Protein AF-A0A661PJA8-F1 (afdb_monomer_lite)

pLDDT: mean 86.16, std 13.78, range [30.7, 98.0]

Secondary structure (DSSP, 8-state):
-TTHHHHHHHHHHTT-GGGTTGGGS-HHHHHHHHHHS--HHHHHHHHHHHHHHT--TTTT-SHHHHHHHHHHHHHHS-HHHHHHHHS--S-EEEEEE--B-TTS-BSEEEEEEEETGGGSTT--GGGEEEEEEE---HHHHTSTTHHHHHHHHHHHHHHHTTSTTEEEEEHHHHHTTTTTT-----GGGGS------PPPHHHHHHHHHHS-GGGHHHHHHHHHTTPPPPEEEEEEE-TTS-EEEEEEEEETTTTEEEE-GGGGGGHHHHHHTT-EEEEHHHHHH-HHHHGGGGGGG--

Sequence (299 aa):
MPAGDRFEKLLAGYGLHELKGLERQNSFAMLMRFLKRPEADTWRKFSFVWSLLHADANRFAGREDVDGWQAEIKNIFPEEMAAKFIAVNGDCLYGLSEPKDYHDQVEIEQFMLVEQEAVRPPGETSGVRFGCCLDDSELRREEDGFRLVWNGYLRLFNLCQFLPHAYFVTREGLRQRVYDRLKLLDDSIRETAGATTQPGWEAWNEVKEMTAETLHGLLDTLSEHDWPLPEAGFELTDSRGEIIASAELAWEELKMAFLWKDELDYQDTFELAGWRVYSLAAVLDNPAEYIPLVHGLGG

Radius of gyration: 24.51 Å; chains: 1; bounding box: 53×35×71 Å

Foldseek 3Di:
DVCQVVLCVLCVVLVLNVCPCVLVDFPVVLVVVCVVPVPLVSLLVSLLSVLVVQFDCPQPVDPVSVVVLLVVLPVQDPPVLSCLVVVDDDDKTWGWDFDADPVRHGQKIKIKIAHPVQPPPPGDSQRIAIEMEGAPPPVLVPDPCNVVSVSVLVSNCSSNVSRLHHYYYYPVCVVVVVCVPDPSDDPPPPPDPDDPDQDDPVLLVVLVVLADPLCNVLSVVCSVLSHGAWDAFDFDADPVRHGDATARTDDVVLLEGEHEPVRCVCVVVSVVVVHDYDYPVVCSVPVPVCSCSVVVPPD

Structure (mmCIF, N/CA/C/O backbone):
data_AF-A0A661PJA8-F1
#
_entry.id   AF-A0A661PJA8-F1
#
loop_
_atom_site.group_PDB
_atom_site.id
_atom_site.type_symbol
_atom_site.label_atom_id
_atom_site.label_alt_id
_atom_site.label_comp_id
_atom_site.label_asym_id
_atom_site.label_entity_id
_atom_site.label_seq_id
_atom_site.pdbx_PDB_ins_code
_atom_site.Cartn_x
_atom_site.Cartn_y
_atom_site.Cartn_z
_atom_site.occupancy
_atom_site.B_iso_or_equiv
_atom_site.auth_seq_id
_atom_site.auth_comp_id
_atom_site.auth_asym_id
_atom_site.auth_atom_id
_atom_site.pdbx_PDB_model_num
ATOM 1 N N . MET A 1 1 ? -10.112 -14.244 15.373 1.00 39.22 1 MET A N 1
ATOM 2 C CA . MET A 1 1 ? -10.830 -12.961 15.216 1.00 39.22 1 MET A CA 1
ATOM 3 C C . MET A 1 1 ? -12.302 -13.144 15.583 1.00 39.22 1 MET A C 1
ATOM 5 O O . MET A 1 1 ? -12.936 -13.993 14.969 1.00 39.22 1 MET A O 1
ATOM 9 N N . PRO A 1 2 ? -12.858 -12.371 16.532 1.00 34.41 2 PRO A N 1
ATOM 10 C CA . PRO A 1 2 ? -14.283 -12.398 16.903 1.00 34.41 2 PRO A CA 1
ATOM 11 C C . PRO A 1 2 ? -15.238 -11.769 15.862 1.00 34.41 2 PRO A C 1
ATOM 13 O O . PRO A 1 2 ? -16.439 -11.698 16.095 1.00 34.41 2 PRO A O 1
ATOM 16 N N . ALA A 1 3 ? -14.723 -11.289 14.724 1.00 52.28 3 ALA A N 1
ATOM 17 C CA . ALA A 1 3 ? -15.439 -10.420 13.784 1.00 52.28 3 ALA A CA 1
ATOM 18 C C . ALA A 1 3 ? -16.041 -11.120 12.546 1.00 52.28 3 ALA A C 1
ATOM 20 O O . ALA A 1 3 ? -16.583 -10.433 11.683 1.00 52.28 3 ALA A O 1
ATOM 21 N N . GLY A 1 4 ? -15.962 -12.455 12.439 1.00 60.62 4 GLY A N 1
ATOM 22 C CA . GLY A 1 4 ? -16.329 -13.199 11.220 1.00 60.62 4 GLY A CA 1
ATOM 23 C C . GLY A 1 4 ? -17.721 -12.857 10.674 1.00 60.62 4 GLY A C 1
ATOM 24 O O . GLY A 1 4 ? -17.844 -12.413 9.537 1.00 60.62 4 GLY A O 1
ATOM 25 N N . ASP A 1 5 ? -18.755 -12.950 11.511 1.00 69.12 5 ASP A N 1
ATOM 26 C CA . ASP A 1 5 ? -20.141 -12.726 11.076 1.00 69.12 5 ASP A CA 1
ATOM 27 C C . ASP A 1 5 ? -20.443 -11.258 10.736 1.00 69.12 5 ASP A C 1
ATOM 29 O O . ASP A 1 5 ? -21.245 -10.973 9.846 1.00 69.12 5 ASP A O 1
ATOM 33 N N . ARG A 1 6 ? -19.819 -10.303 11.443 1.00 76.06 6 ARG A N 1
ATOM 34 C CA . ARG A 1 6 ? -19.988 -8.866 11.165 1.00 76.06 6 ARG A CA 1
ATOM 35 C C . ARG A 1 6 ? -19.293 -8.492 9.858 1.00 76.06 6 ARG A C 1
ATOM 37 O O . ARG A 1 6 ? -19.867 -7.749 9.068 1.00 76.06 6 ARG A O 1
ATOM 44 N N . PHE A 1 7 ? -18.102 -9.035 9.617 1.00 81.06 7 PHE A N 1
ATOM 45 C CA . PHE A 1 7 ? -17.360 -8.802 8.386 1.00 81.06 7 PHE A CA 1
ATOM 46 C C . PHE A 1 7 ? -18.092 -9.347 7.165 1.00 81.06 7 PHE A C 1
ATOM 48 O O . PHE A 1 7 ? -18.257 -8.636 6.180 1.00 81.06 7 PHE A O 1
ATOM 55 N N . GLU A 1 8 ? -18.611 -10.572 7.250 1.00 80.44 8 GLU A N 1
ATOM 56 C CA . GLU A 1 8 ? -19.365 -11.175 6.151 1.00 80.44 8 GLU A CA 1
ATOM 57 C C . GLU A 1 8 ? -20.634 -10.383 5.811 1.00 80.44 8 GLU A C 1
ATOM 59 O O . GLU A 1 8 ? -20.950 -10.204 4.635 1.00 80.44 8 GLU A O 1
ATOM 64 N N . LYS A 1 9 ? -21.334 -9.852 6.824 1.00 83.56 9 LYS A N 1
ATOM 65 C CA . LYS A 1 9 ? -22.491 -8.967 6.618 1.00 83.56 9 LYS A CA 1
ATOM 66 C C . LYS A 1 9 ? -22.108 -7.645 5.959 1.00 83.56 9 LYS A C 1
ATOM 68 O O . LYS A 1 9 ? -22.853 -7.170 5.106 1.00 83.56 9 LYS A O 1
ATOM 73 N N . LEU A 1 10 ? -20.972 -7.056 6.334 1.00 85.88 10 LEU A N 1
ATOM 74 C CA . LEU A 1 10 ? -20.484 -5.836 5.693 1.00 85.88 10 LEU A CA 1
ATOM 75 C C . LEU A 1 10 ? -20.098 -6.105 4.236 1.00 85.88 10 LEU A C 1
ATOM 77 O O . LEU A 1 10 ? -20.601 -5.419 3.355 1.00 85.88 10 LEU A O 1
ATOM 81 N N . LEU A 1 11 ? -19.310 -7.149 3.958 1.00 86.31 11 LEU A N 1
ATOM 82 C CA . LEU A 1 11 ? -18.963 -7.537 2.585 1.00 86.31 11 LEU A CA 1
ATOM 83 C C . LEU A 1 11 ? -20.216 -7.754 1.726 1.00 86.31 11 LEU A C 1
ATOM 85 O O . LEU A 1 11 ? -20.278 -7.266 0.601 1.00 86.31 11 LEU A O 1
ATOM 89 N N . ALA A 1 12 ? -21.233 -8.426 2.272 1.00 85.88 12 ALA A N 1
ATOM 90 C CA . ALA A 1 12 ? -22.524 -8.604 1.616 1.00 85.88 12 ALA A CA 1
ATOM 91 C C . ALA A 1 12 ? -23.221 -7.273 1.295 1.00 85.88 12 ALA A C 1
ATOM 93 O O . ALA A 1 12 ? -23.692 -7.080 0.177 1.00 85.88 12 ALA A O 1
ATOM 94 N N . GLY A 1 13 ? -23.252 -6.341 2.254 1.00 85.75 13 GLY A N 1
ATOM 95 C CA . GLY A 1 13 ? -23.857 -5.017 2.082 1.00 85.75 13 GLY A CA 1
ATOM 96 C C . GLY A 1 13 ? -23.223 -4.183 0.964 1.00 85.75 13 GLY A C 1
ATOM 97 O O . GLY A 1 13 ? -23.916 -3.385 0.342 1.00 85.75 13 GLY A O 1
ATOM 98 N N . TYR A 1 14 ? -21.942 -4.419 0.665 1.00 86.25 14 TYR A N 1
ATOM 99 C CA . TYR A 1 14 ? -21.208 -3.776 -0.431 1.00 86.25 14 TYR A CA 1
ATOM 100 C C . TYR A 1 14 ? -21.107 -4.640 -1.704 1.00 86.25 14 TYR A C 1
ATOM 102 O O . TYR A 1 14 ? -20.405 -4.270 -2.643 1.00 86.25 14 TYR A O 1
ATOM 110 N N . GLY A 1 15 ? -21.798 -5.787 -1.763 1.00 87.62 15 GLY A N 1
ATOM 111 C CA . GLY A 1 15 ? -21.815 -6.668 -2.938 1.00 87.62 15 GLY A CA 1
ATOM 112 C C . GLY A 1 15 ? -20.534 -7.486 -3.156 1.00 87.62 15 GLY A C 1
ATOM 113 O O . GLY A 1 15 ? -20.316 -8.010 -4.242 1.00 87.62 15 GLY A O 1
ATOM 114 N N . LEU A 1 16 ? -19.689 -7.640 -2.134 1.00 88.81 16 LEU A N 1
ATOM 115 C CA . LEU A 1 16 ? -18.354 -8.252 -2.218 1.00 88.81 16 LEU A CA 1
ATOM 116 C C . LEU A 1 16 ? -18.330 -9.734 -1.813 1.00 88.81 16 LEU A C 1
ATOM 118 O O . LEU A 1 16 ? -17.318 -10.243 -1.327 1.00 88.81 16 LEU A O 1
ATOM 122 N N . HIS A 1 17 ? -19.441 -10.447 -2.001 1.00 83.88 17 HIS A N 1
ATOM 123 C CA . HIS A 1 17 ? -19.573 -11.854 -1.604 1.00 83.88 17 HIS A CA 1
ATOM 124 C C . HIS A 1 17 ? -18.482 -12.752 -2.191 1.00 83.88 17 HIS A C 1
ATOM 126 O O . HIS A 1 17 ? -18.014 -13.675 -1.523 1.00 83.88 17 HIS A O 1
ATOM 132 N N . GLU A 1 18 ? -18.064 -12.473 -3.427 1.00 83.38 18 GLU A N 1
ATOM 133 C CA . GLU A 1 18 ? -17.047 -13.271 -4.101 1.00 83.38 18 GLU A CA 1
ATOM 134 C C . GLU A 1 18 ? -15.696 -13.178 -3.391 1.00 83.38 18 GLU A C 1
ATOM 136 O O . GLU A 1 18 ? -15.000 -14.186 -3.299 1.00 83.38 18 GLU A O 1
ATOM 141 N N . LEU A 1 19 ? -15.341 -12.021 -2.820 1.00 83.06 19 LEU A N 1
ATOM 142 C CA . LEU A 1 19 ? -14.063 -11.784 -2.135 1.00 83.06 19 LEU A CA 1
ATOM 143 C C . LEU A 1 19 ? -14.023 -12.293 -0.686 1.00 83.06 19 LEU A C 1
ATOM 145 O O . LEU A 1 19 ? -13.050 -12.055 0.029 1.00 83.06 19 LEU A O 1
ATOM 149 N N . LYS A 1 20 ? -15.031 -13.050 -0.242 1.00 83.31 20 LYS A N 1
ATOM 150 C CA . LYS A 1 20 ? -15.019 -13.691 1.076 1.00 83.31 20 LYS A CA 1
ATOM 151 C C . LYS A 1 20 ? -13.739 -14.515 1.287 1.00 83.31 20 LYS A C 1
ATOM 153 O O . LYS A 1 20 ? -13.358 -15.335 0.449 1.00 83.31 20 LYS A O 1
ATOM 158 N N . GLY A 1 21 ? -13.101 -14.319 2.442 1.00 80.19 21 GLY A N 1
ATOM 159 C CA . GLY A 1 21 ? -11.897 -15.044 2.844 1.00 80.19 21 GLY A CA 1
ATOM 160 C C . GLY A 1 21 ? -10.610 -14.546 2.185 1.00 80.19 21 GLY A C 1
ATOM 161 O O . GLY A 1 21 ? -9.569 -15.175 2.384 1.00 80.19 21 GLY A O 1
ATOM 162 N N . LEU A 1 22 ? -10.658 -13.453 1.413 1.00 85.31 22 LEU A N 1
ATOM 163 C CA . LEU A 1 22 ? -9.472 -12.832 0.824 1.00 85.31 22 LEU A CA 1
ATOM 164 C C . LEU A 1 22 ? -8.437 -12.456 1.897 1.00 85.31 22 LEU A C 1
ATOM 166 O O . LEU A 1 22 ? -7.252 -12.702 1.707 1.00 85.31 22 LEU A O 1
ATOM 170 N N . GLU A 1 23 ? -8.884 -11.992 3.067 1.00 81.19 23 GLU A N 1
ATOM 171 C CA . GLU A 1 23 ? -8.037 -11.610 4.205 1.00 81.19 23 GLU A CA 1
ATOM 172 C C . GLU A 1 23 ? -7.240 -12.779 4.810 1.00 81.19 23 GLU A C 1
ATOM 174 O O . GLU A 1 23 ? -6.304 -12.576 5.582 1.00 81.19 23 GLU A O 1
ATOM 179 N N . ARG A 1 24 ? -7.616 -14.021 4.477 1.00 81.75 24 ARG A N 1
ATOM 180 C CA . ARG A 1 24 ? -6.963 -15.250 4.959 1.00 81.75 24 ARG A CA 1
ATOM 181 C C . ARG A 1 24 ? -5.988 -15.836 3.944 1.00 81.75 24 ARG A C 1
ATOM 183 O O . ARG A 1 24 ? -5.297 -16.802 4.266 1.00 81.75 24 ARG A O 1
ATOM 190 N N . GLN A 1 25 ? -5.952 -15.306 2.724 1.00 84.62 25 GLN A N 1
ATOM 191 C CA . GLN A 1 25 ? -5.072 -15.800 1.671 1.00 84.62 25 GLN A CA 1
ATOM 192 C C . GLN A 1 25 ? -3.627 -15.341 1.904 1.00 84.62 25 GLN A C 1
ATOM 194 O O . GLN A 1 25 ? -3.362 -14.391 2.634 1.00 84.62 25 GLN A O 1
ATOM 199 N N . ASN A 1 26 ? -2.666 -16.048 1.312 1.00 82.75 26 ASN A N 1
ATOM 200 C CA . ASN A 1 26 ? -1.281 -15.580 1.257 1.00 82.75 26 ASN A CA 1
ATOM 201 C C . ASN A 1 26 ? -1.074 -14.672 0.029 1.00 82.75 26 ASN A C 1
ATOM 203 O O . ASN A 1 26 ? -1.902 -14.667 -0.883 1.00 82.75 26 ASN A O 1
ATOM 207 N N . SER A 1 27 ? 0.038 -13.932 -0.009 1.00 84.75 27 SER A N 1
ATOM 208 C CA . SER A 1 27 ? 0.337 -12.968 -1.079 1.00 84.75 27 SER A CA 1
ATOM 209 C C . SER A 1 27 ? 0.303 -13.581 -2.484 1.00 84.75 27 SER A C 1
ATOM 211 O O . SER A 1 27 ? -0.226 -12.965 -3.403 1.00 84.75 27 SER A O 1
ATOM 213 N N . PHE A 1 28 ? 0.793 -14.814 -2.656 1.00 82.06 28 PHE A N 1
ATOM 214 C CA . PHE A 1 28 ? 0.769 -15.491 -3.956 1.00 82.06 28 PHE A CA 1
ATOM 215 C C . PHE A 1 28 ? -0.657 -15.837 -4.399 1.00 82.06 28 PHE A C 1
ATOM 217 O O . PHE A 1 28 ? -1.037 -15.580 -5.536 1.00 82.06 28 PHE A O 1
ATOM 224 N N . ALA A 1 29 ? -1.479 -16.376 -3.499 1.00 83.38 29 ALA A N 1
ATOM 225 C CA . ALA A 1 29 ? -2.877 -16.673 -3.789 1.00 83.38 29 ALA A CA 1
ATOM 226 C C . ALA A 1 29 ? -3.675 -15.398 -4.110 1.00 83.38 29 ALA A C 1
ATOM 228 O O . ALA A 1 29 ? -4.488 -15.413 -5.034 1.00 83.38 29 ALA A O 1
ATOM 229 N N . MET A 1 30 ? -3.399 -14.298 -3.400 1.00 88.19 30 MET A N 1
ATOM 230 C CA . MET A 1 30 ? -3.968 -12.982 -3.693 1.00 88.19 30 MET A CA 1
ATOM 231 C C . MET A 1 30 ? -3.587 -12.515 -5.103 1.00 88.19 30 MET A C 1
ATOM 233 O O . MET A 1 30 ? -4.471 -12.163 -5.882 1.00 88.19 30 MET A O 1
ATOM 237 N N . LEU A 1 31 ? -2.302 -12.598 -5.462 1.00 91.00 31 LEU A N 1
ATOM 238 C CA . LEU A 1 31 ? -1.816 -12.250 -6.797 1.00 91.00 31 LEU A CA 1
ATOM 239 C C . LEU A 1 31 ? -2.486 -13.099 -7.884 1.00 91.00 31 LEU A C 1
ATOM 241 O O . LEU A 1 31 ? -3.078 -12.553 -8.808 1.00 91.00 31 LEU A O 1
ATOM 245 N N . MET A 1 32 ? -2.475 -14.428 -7.754 1.00 90.88 32 MET A N 1
ATOM 246 C CA . MET A 1 32 ? -3.093 -15.324 -8.741 1.00 90.88 32 MET A CA 1
ATOM 247 C C . MET A 1 32 ? -4.592 -15.065 -8.906 1.00 90.88 32 MET A C 1
ATOM 249 O O . MET A 1 32 ? -5.140 -15.172 -10.004 1.00 90.88 32 MET A O 1
ATOM 253 N N . ARG A 1 33 ? -5.272 -14.721 -7.810 1.00 91.25 33 ARG A N 1
ATOM 254 C CA . ARG A 1 33 ? -6.683 -14.354 -7.835 1.00 91.25 33 ARG A CA 1
ATOM 255 C C . ARG A 1 33 ? -6.913 -13.041 -8.578 1.00 91.25 33 ARG A C 1
ATOM 257 O O . ARG A 1 33 ? -7.850 -12.981 -9.371 1.00 91.25 33 ARG A O 1
ATOM 264 N N . PHE A 1 34 ? -6.080 -12.032 -8.327 1.00 91.00 34 PHE A N 1
ATOM 265 C CA . PHE A 1 34 ? -6.137 -10.755 -9.031 1.00 91.00 34 PHE A CA 1
ATOM 266 C C . PHE A 1 34 ? -5.850 -10.935 -10.524 1.00 91.00 34 PHE A C 1
ATOM 268 O O . PHE A 1 34 ? -6.656 -10.521 -11.342 1.00 91.00 34 PHE A O 1
ATOM 275 N N . LEU A 1 35 ? -4.791 -11.658 -10.896 1.00 90.19 35 LEU A N 1
ATOM 276 C CA . LEU A 1 35 ? -4.456 -11.914 -12.303 1.00 90.19 35 LEU A CA 1
ATOM 277 C C . LEU A 1 35 ? -5.577 -12.646 -13.057 1.00 90.19 35 LEU A C 1
ATOM 279 O O . LEU A 1 35 ? -5.799 -12.402 -14.236 1.00 90.19 35 LEU A O 1
ATOM 283 N N . LYS A 1 36 ? -6.333 -13.516 -12.376 1.00 90.88 36 LYS A N 1
ATOM 284 C CA . LYS A 1 36 ? -7.485 -14.202 -12.978 1.00 90.88 36 LYS A CA 1
ATOM 285 C C . LYS A 1 36 ? -8.672 -13.266 -13.251 1.00 90.88 36 LYS A C 1
ATOM 287 O O . LYS A 1 36 ? -9.452 -13.535 -14.163 1.00 90.88 36 LYS A O 1
ATOM 292 N N . ARG A 1 37 ? -8.865 -12.241 -12.417 1.00 89.81 37 ARG A N 1
ATOM 293 C CA . ARG A 1 37 ? -9.935 -11.233 -12.515 1.00 89.81 37 ARG A CA 1
ATOM 294 C C . ARG A 1 37 ? -9.407 -9.899 -11.964 1.00 89.81 37 ARG A C 1
ATOM 296 O O . ARG A 1 37 ? -9.571 -9.653 -10.763 1.00 89.81 37 ARG A O 1
ATOM 303 N N . PRO A 1 38 ? -8.758 -9.069 -12.801 1.00 90.94 38 PRO A N 1
ATOM 304 C CA . PRO A 1 38 ? -8.045 -7.866 -12.361 1.00 90.94 38 PRO A CA 1
ATOM 305 C C . PRO A 1 38 ? -9.001 -6.693 -12.089 1.00 90.94 38 PRO A C 1
ATOM 307 O O . PRO A 1 38 ? -8.883 -5.604 -12.640 1.00 90.94 38 PRO A O 1
ATOM 310 N N . GLU A 1 39 ? -9.989 -6.916 -11.226 1.00 90.31 39 GLU A N 1
ATOM 311 C CA . GLU A 1 39 ? -11.006 -5.932 -10.861 1.00 90.31 39 GLU A CA 1
ATOM 312 C C . GLU A 1 39 ? -10.517 -5.058 -9.698 1.00 90.31 39 GLU A C 1
ATOM 314 O O . GLU A 1 39 ? -10.901 -5.254 -8.541 1.00 90.31 39 GLU A O 1
ATOM 319 N N . ALA A 1 40 ? -9.643 -4.095 -9.999 1.00 90.75 40 ALA A N 1
ATOM 320 C CA . ALA A 1 40 ? -9.028 -3.215 -9.001 1.00 90.75 40 ALA A CA 1
ATOM 321 C C . ALA A 1 40 ? -10.057 -2.508 -8.098 1.00 90.75 40 ALA A C 1
ATOM 323 O O . ALA A 1 40 ? -9.841 -2.401 -6.892 1.00 90.75 40 ALA A O 1
ATOM 324 N N . ASP A 1 41 ? -11.204 -2.094 -8.643 1.00 91.19 41 ASP A N 1
ATOM 325 C CA . ASP A 1 41 ? -12.264 -1.433 -7.872 1.00 91.19 41 ASP A CA 1
ATOM 326 C C . ASP A 1 41 ? -12.928 -2.363 -6.850 1.00 91.19 41 ASP A C 1
ATOM 328 O O . ASP A 1 41 ? -13.251 -1.944 -5.736 1.00 91.19 41 ASP A O 1
ATOM 332 N N . THR A 1 42 ? -13.102 -3.643 -7.188 1.00 91.69 42 THR A N 1
ATOM 333 C CA . THR A 1 42 ? -13.656 -4.651 -6.273 1.00 91.69 42 THR A CA 1
ATOM 334 C C . THR A 1 42 ? -12.693 -4.890 -5.105 1.00 91.69 42 THR A C 1
ATOM 336 O O . THR A 1 42 ? -13.118 -4.969 -3.950 1.00 91.69 42 THR A O 1
ATOM 339 N N . TRP A 1 43 ? -11.385 -4.935 -5.380 1.00 94.00 43 TRP A N 1
ATOM 340 C CA . TRP A 1 43 ? -10.343 -5.028 -4.353 1.00 94.00 43 TRP A CA 1
ATOM 341 C C . TRP A 1 43 ? -10.252 -3.762 -3.500 1.00 94.00 43 TRP A C 1
ATOM 343 O O . TRP A 1 43 ? -10.195 -3.856 -2.277 1.00 94.00 43 TRP A O 1
ATOM 353 N N . ARG A 1 44 ? -10.336 -2.578 -4.114 1.00 94.56 44 ARG A N 1
ATOM 354 C CA . ARG A 1 44 ? -10.389 -1.296 -3.400 1.00 94.56 44 ARG A CA 1
ATOM 355 C C . ARG A 1 44 ? -11.572 -1.238 -2.435 1.00 94.56 44 ARG A C 1
ATOM 357 O O . ARG A 1 44 ? -11.400 -0.887 -1.269 1.00 94.56 44 ARG A O 1
ATOM 364 N N . LYS A 1 45 ? -12.767 -1.633 -2.888 1.00 93.31 45 LYS A N 1
ATOM 365 C CA . LYS A 1 45 ? -13.967 -1.719 -2.041 1.00 93.31 45 LYS A CA 1
ATOM 366 C C . LYS A 1 45 ? -13.818 -2.750 -0.926 1.00 93.31 45 LYS A C 1
ATOM 368 O O . LYS A 1 45 ? -14.281 -2.507 0.185 1.00 93.31 45 LYS A O 1
ATOM 373 N N . PHE A 1 46 ? -13.160 -3.880 -1.182 1.00 93.69 46 PHE A N 1
ATOM 374 C CA . PHE A 1 46 ? -12.845 -4.841 -0.125 1.00 93.69 46 PHE A CA 1
ATOM 375 C C . PHE A 1 46 ? -11.982 -4.211 0.960 1.00 93.69 46 PHE A C 1
ATOM 377 O O . PHE A 1 46 ? -12.314 -4.333 2.137 1.00 93.69 46 PHE A O 1
ATOM 384 N N . SER A 1 47 ? -10.921 -3.507 0.578 1.00 93.75 47 SER A N 1
ATOM 385 C CA . SER A 1 47 ? -10.008 -2.864 1.523 1.00 93.75 47 SER A CA 1
ATOM 386 C C . SER A 1 47 ? -10.700 -1.755 2.304 1.00 93.75 47 SER A C 1
ATOM 388 O O . SER A 1 47 ? -10.508 -1.666 3.509 1.00 93.75 47 SER A O 1
ATOM 390 N N . PHE A 1 48 ? -11.606 -1.009 1.669 1.00 94.06 48 PHE A N 1
ATOM 391 C CA . PHE A 1 48 ? -12.506 -0.076 2.349 1.00 94.06 48 PHE A CA 1
ATOM 392 C C . PHE A 1 48 ? -13.345 -0.770 3.439 1.00 94.06 48 PHE A C 1
ATOM 394 O O . PHE A 1 48 ? -13.344 -0.347 4.595 1.00 94.06 48 PHE A O 1
ATOM 401 N N . VAL A 1 49 ? -14.020 -1.880 3.111 1.00 92.38 49 VAL A N 1
ATOM 402 C CA . VAL A 1 49 ? -14.825 -2.636 4.088 1.00 92.38 49 VAL A CA 1
ATOM 403 C C . VAL A 1 49 ? -13.958 -3.246 5.188 1.00 92.38 49 VAL A C 1
ATOM 405 O O . VAL A 1 49 ? -14.363 -3.288 6.350 1.00 92.38 49 VAL A O 1
ATOM 408 N N . TRP A 1 50 ? -12.766 -3.719 4.833 1.00 91.19 50 TRP A N 1
ATOM 409 C CA . TRP A 1 50 ? -11.792 -4.232 5.782 1.00 91.19 50 TRP A CA 1
ATOM 410 C C . TRP A 1 50 ? -11.357 -3.132 6.759 1.00 91.19 50 TRP A C 1
ATOM 412 O O . TRP A 1 50 ? -11.428 -3.352 7.964 1.00 91.19 50 TRP A O 1
ATOM 422 N N . SER A 1 51 ? -11.044 -1.922 6.283 1.00 90.81 51 SER A N 1
ATOM 423 C CA . SER A 1 51 ? -10.696 -0.772 7.130 1.00 90.81 51 SER A CA 1
ATOM 424 C C . SER A 1 51 ? -11.801 -0.420 8.127 1.00 90.81 51 SER A C 1
ATOM 426 O O . SER A 1 51 ? -11.501 -0.164 9.290 1.00 90.81 51 SER A O 1
ATOM 428 N N . LEU A 1 52 ? -13.080 -0.504 7.739 1.00 89.81 52 LEU A N 1
ATOM 429 C CA . LEU A 1 52 ? -14.207 -0.263 8.655 1.00 89.81 52 LEU A CA 1
ATOM 430 C C . LEU A 1 52 ? -14.226 -1.201 9.872 1.00 89.81 52 LEU A C 1
ATOM 432 O O . LEU A 1 52 ? -14.734 -0.821 10.926 1.00 89.81 52 LEU A O 1
ATOM 436 N N . LEU A 1 53 ? -13.686 -2.419 9.762 1.00 87.44 53 LEU A N 1
ATOM 437 C CA . LEU A 1 53 ? -13.582 -3.328 10.909 1.00 87.44 53 LEU A CA 1
ATOM 438 C C . LEU A 1 53 ? -12.565 -2.875 11.952 1.00 87.44 53 LEU A C 1
ATOM 440 O O . LEU A 1 53 ? -12.658 -3.291 13.106 1.00 87.44 53 LEU A O 1
ATOM 444 N N . HIS A 1 54 ? -11.587 -2.081 11.529 1.00 85.38 54 HIS A N 1
ATOM 445 C CA . HIS A 1 54 ? -10.507 -1.595 12.373 1.00 85.38 54 HIS A CA 1
ATOM 446 C C . HIS A 1 54 ? -10.845 -0.249 13.031 1.00 85.38 54 HIS A C 1
ATOM 448 O O . HIS A 1 54 ? -10.021 0.278 13.775 1.00 85.38 54 HIS A O 1
ATOM 454 N N . ALA A 1 55 ? -12.045 0.299 12.789 1.00 88.81 55 ALA A N 1
ATOM 455 C CA . ALA A 1 55 ? -12.526 1.487 13.485 1.00 88.81 55 ALA A CA 1
ATOM 456 C C . ALA A 1 55 ? -12.841 1.147 14.940 1.00 88.81 55 ALA A C 1
ATOM 458 O O . ALA A 1 55 ? -13.592 0.211 15.227 1.00 88.81 55 ALA A O 1
ATOM 459 N N . ASP A 1 56 ? -12.312 1.955 15.851 1.00 90.06 56 ASP A N 1
ATOM 460 C CA . ASP A 1 56 ? -12.525 1.837 17.285 1.00 90.06 56 ASP A CA 1
ATOM 461 C C . ASP A 1 56 ? -13.190 3.107 17.820 1.00 90.06 56 ASP A C 1
ATOM 463 O O . ASP A 1 56 ? -12.567 3.997 18.400 1.00 90.06 56 ASP A O 1
ATOM 467 N N . ALA A 1 57 ? -14.506 3.178 17.619 1.00 84.06 57 ALA A N 1
ATOM 468 C CA . ALA A 1 57 ? -15.316 4.296 18.089 1.00 84.06 57 ALA A CA 1
ATOM 469 C C . ALA A 1 57 ? -15.298 4.458 19.621 1.00 84.06 57 ALA A C 1
ATOM 471 O O . ALA A 1 57 ? -15.628 5.532 20.111 1.00 84.06 57 ALA A O 1
ATOM 472 N N . ASN A 1 58 ? -14.930 3.416 20.379 1.00 87.69 58 ASN A N 1
ATOM 473 C CA . ASN A 1 58 ? -14.835 3.512 21.835 1.00 87.69 58 ASN A CA 1
ATOM 474 C C . ASN A 1 58 ? -13.521 4.178 22.256 1.00 87.69 58 ASN A C 1
ATOM 476 O O . ASN A 1 58 ? -13.543 5.022 23.147 1.00 87.69 58 ASN A O 1
ATOM 480 N N . ARG A 1 59 ? -12.398 3.810 21.619 1.00 91.06 59 ARG A N 1
ATOM 481 C CA . ARG A 1 59 ? -11.078 4.407 21.890 1.00 91.06 59 ARG A CA 1
ATOM 482 C C . ARG A 1 59 ? -11.006 5.872 21.461 1.00 91.06 59 ARG A C 1
ATOM 484 O O . ARG A 1 59 ? -10.330 6.643 22.122 1.00 91.06 59 ARG A O 1
ATOM 491 N N . PHE A 1 60 ? -11.705 6.256 20.392 1.00 92.81 60 PHE A N 1
ATOM 492 C CA . PHE A 1 60 ? -11.613 7.599 19.799 1.00 92.81 60 PHE A CA 1
ATOM 493 C C . PHE A 1 60 ? -12.923 8.395 19.877 1.00 92.81 60 PHE A C 1
ATOM 495 O O . PHE A 1 60 ? -13.301 9.089 18.936 1.00 92.81 60 PHE A O 1
ATOM 502 N N . ALA A 1 61 ? -13.642 8.282 20.997 1.00 87.75 61 ALA A N 1
ATOM 503 C CA . ALA A 1 61 ? -14.874 9.040 21.227 1.00 87.75 61 ALA A CA 1
ATOM 504 C C . ALA A 1 61 ? -14.612 10.504 21.633 1.00 87.75 61 ALA A C 1
ATOM 506 O O . ALA A 1 61 ? -15.466 11.369 21.426 1.00 87.75 61 ALA A O 1
ATOM 507 N N . GLY A 1 62 ? -13.461 10.776 22.258 1.00 90.19 62 GLY A N 1
ATOM 508 C CA . GLY A 1 62 ? -13.083 12.086 22.772 1.00 90.19 62 GLY A CA 1
ATOM 509 C C . GLY A 1 62 ? -12.170 12.859 21.824 1.00 90.19 62 GLY A C 1
ATOM 510 O O . GLY A 1 62 ? -11.359 12.289 21.100 1.00 90.19 62 GLY A O 1
ATOM 511 N N . ARG A 1 63 ? -12.256 14.194 21.878 1.00 90.88 63 ARG A N 1
ATOM 512 C CA . ARG A 1 63 ? -11.364 15.072 21.107 1.00 90.88 63 ARG A CA 1
ATOM 513 C C . ARG A 1 63 ? -9.892 14.890 21.491 1.00 90.88 63 ARG A C 1
ATOM 515 O O . ARG A 1 63 ? -9.046 14.927 20.615 1.00 90.88 63 ARG A O 1
ATOM 522 N N . GLU A 1 64 ? -9.603 14.658 22.770 1.00 94.62 64 GLU A N 1
ATOM 523 C CA . GLU A 1 64 ? -8.236 14.436 23.260 1.00 94.62 64 GLU A CA 1
ATOM 524 C C . GLU A 1 64 ? -7.607 13.166 22.664 1.00 94.62 64 GLU A C 1
ATOM 526 O O . GLU A 1 64 ? -6.461 13.205 22.223 1.00 94.62 64 GLU A O 1
ATOM 531 N N . ASP A 1 65 ? -8.372 12.072 22.559 1.00 94.44 65 ASP A N 1
ATOM 532 C CA . ASP A 1 65 ? -7.904 10.820 21.949 1.00 94.44 65 ASP A CA 1
ATOM 533 C C . ASP A 1 65 ? -7.606 10.999 20.453 1.00 94.44 65 ASP A C 1
ATOM 535 O O . ASP A 1 65 ? -6.612 10.484 19.939 1.00 94.44 65 ASP A O 1
ATOM 539 N N . VAL A 1 66 ? -8.456 11.758 19.752 1.00 94.38 66 VAL A N 1
ATOM 540 C CA . VAL A 1 66 ? -8.267 12.093 18.333 1.00 94.38 66 VAL A CA 1
ATOM 541 C C . VAL A 1 66 ? -7.063 13.015 18.136 1.00 94.38 66 VAL A C 1
ATOM 543 O O . VAL A 1 66 ? -6.257 12.779 17.237 1.00 94.38 66 VAL A O 1
ATOM 546 N N . ASP A 1 67 ? -6.901 14.035 18.980 1.00 94.75 67 ASP A N 1
ATOM 547 C CA . ASP A 1 67 ? -5.757 14.949 18.928 1.00 94.75 67 ASP A CA 1
ATOM 548 C C . ASP A 1 67 ? -4.441 14.181 19.176 1.00 94.75 67 ASP A C 1
ATOM 550 O O . ASP A 1 67 ? -3.456 14.394 18.464 1.00 94.75 67 ASP A O 1
ATOM 554 N N . GLY A 1 68 ? -4.438 13.234 20.123 1.00 95.81 68 GLY A N 1
ATOM 555 C CA . GLY A 1 68 ? -3.317 12.322 20.368 1.00 95.81 68 GLY A CA 1
ATOM 556 C C . GLY A 1 68 ? -3.012 11.424 19.166 1.00 95.81 68 GLY A C 1
ATOM 557 O O . GLY A 1 68 ? -1.862 11.329 18.741 1.00 95.81 68 GLY A O 1
ATOM 558 N N . TRP A 1 69 ? -4.040 10.837 18.549 1.00 96.38 69 TRP A N 1
ATOM 559 C CA . TRP A 1 69 ? -3.893 10.033 17.331 1.00 96.38 69 TRP A CA 1
ATOM 560 C C . TRP A 1 69 ? -3.291 10.841 16.169 1.00 96.38 69 TRP A C 1
ATOM 562 O O . TRP A 1 69 ? -2.393 10.369 15.473 1.00 96.38 69 TRP A O 1
ATOM 572 N N . GLN A 1 70 ? -3.729 12.089 15.977 1.00 96.06 70 GLN A N 1
ATOM 573 C CA . GLN A 1 70 ? -3.170 12.974 14.950 1.00 96.06 70 GLN A CA 1
ATOM 574 C C . GLN A 1 70 ? -1.723 13.376 15.253 1.00 96.06 70 GLN A C 1
ATOM 576 O O . GLN A 1 70 ? -0.932 13.554 14.324 1.00 96.06 70 GLN A O 1
ATOM 581 N N . ALA A 1 71 ? -1.364 13.539 16.528 1.00 96.62 71 ALA A N 1
ATOM 582 C CA . ALA A 1 71 ? 0.010 13.815 16.932 1.00 96.62 71 ALA A CA 1
ATOM 583 C C . ALA A 1 71 ? 0.942 12.632 16.620 1.00 96.62 71 ALA A C 1
ATOM 585 O O . ALA A 1 71 ? 2.027 12.853 16.083 1.00 96.62 71 ALA A O 1
ATOM 586 N N . GLU A 1 72 ? 0.502 11.395 16.868 1.00 96.44 72 GLU A N 1
ATOM 587 C CA . GLU A 1 72 ? 1.239 10.176 16.492 1.00 96.44 72 GLU A CA 1
ATOM 588 C C . GLU A 1 72 ? 1.469 10.095 14.977 1.00 96.44 72 GLU A C 1
ATOM 590 O O . GLU A 1 72 ? 2.599 9.896 14.530 1.00 96.44 72 GLU A O 1
ATOM 595 N N . ILE A 1 73 ? 0.438 10.364 14.165 1.00 97.12 73 ILE A N 1
ATOM 596 C CA . ILE A 1 73 ? 0.582 10.424 12.701 1.00 97.12 73 ILE A CA 1
ATOM 597 C C . ILE A 1 73 ? 1.673 11.417 12.278 1.00 97.12 73 ILE A C 1
ATOM 599 O O . ILE A 1 73 ? 2.514 11.071 11.450 1.00 97.12 73 ILE A O 1
ATOM 603 N N . LYS A 1 74 ? 1.687 12.630 12.850 1.00 96.50 74 LYS A N 1
ATOM 604 C CA . LYS A 1 74 ? 2.709 13.653 12.544 1.00 96.50 74 LYS A CA 1
ATOM 605 C C . LYS A 1 74 ? 4.110 13.240 12.983 1.00 96.50 74 LYS A C 1
ATOM 607 O O . LYS A 1 74 ? 5.081 13.666 12.369 1.00 96.50 74 LYS A O 1
ATOM 612 N N . ASN A 1 75 ? 4.217 12.470 14.063 1.00 95.75 75 ASN A N 1
ATOM 613 C CA . ASN A 1 75 ? 5.500 12.000 14.573 1.00 95.75 75 ASN A CA 1
ATOM 614 C C . ASN A 1 75 ? 6.077 10.856 13.735 1.00 95.75 75 ASN A C 1
ATOM 616 O O . ASN A 1 75 ? 7.296 10.741 13.628 1.00 95.75 75 ASN A O 1
ATOM 620 N N . ILE A 1 76 ? 5.221 9.992 13.188 1.00 95.56 76 ILE A N 1
ATOM 621 C CA . ILE A 1 76 ? 5.648 8.779 12.487 1.00 95.56 76 ILE A CA 1
ATOM 622 C C . ILE A 1 76 ? 5.810 9.026 10.990 1.00 95.56 76 ILE A C 1
ATOM 624 O O . ILE A 1 76 ? 6.810 8.607 10.418 1.00 95.56 76 ILE A O 1
ATOM 628 N N . PHE A 1 77 ? 4.844 9.676 10.342 1.00 96.00 77 PHE A N 1
ATOM 629 C CA . PHE A 1 77 ? 4.819 9.798 8.886 1.00 96.00 77 PHE A CA 1
ATOM 630 C C . PHE A 1 77 ? 5.444 11.120 8.412 1.00 96.00 77 PHE A C 1
ATOM 632 O O . PHE A 1 77 ? 5.309 12.138 9.094 1.00 96.00 77 PHE A O 1
ATOM 639 N N . PRO A 1 78 ? 6.078 11.145 7.221 1.00 94.88 78 PRO A N 1
ATOM 640 C CA . PRO A 1 78 ? 6.529 12.384 6.592 1.00 94.88 78 PRO A CA 1
ATOM 641 C C . PRO A 1 78 ? 5.387 13.391 6.429 1.00 94.88 78 PRO A C 1
ATOM 643 O O . PRO A 1 78 ? 4.225 13.002 6.290 1.00 94.88 78 PRO A O 1
ATOM 646 N N . GLU A 1 79 ? 5.724 14.683 6.388 1.00 92.06 79 GLU A N 1
ATOM 647 C CA . GLU A 1 79 ? 4.750 15.784 6.393 1.00 92.06 79 GLU A CA 1
ATOM 648 C C . GLU A 1 79 ? 3.669 15.633 5.311 1.00 92.06 79 GLU A C 1
ATOM 650 O O . GLU A 1 79 ? 2.483 15.761 5.614 1.00 92.06 79 GLU A O 1
ATOM 655 N N . GLU A 1 80 ? 4.050 15.283 4.078 1.00 91.00 80 GLU A N 1
ATOM 656 C CA . GLU A 1 80 ? 3.102 15.113 2.970 1.00 91.00 80 GLU A CA 1
ATOM 657 C C . GLU A 1 80 ? 2.105 13.968 3.209 1.00 91.00 80 GLU A C 1
ATOM 659 O O . GLU A 1 80 ? 0.913 14.109 2.931 1.00 91.00 80 GLU A O 1
ATOM 664 N N . MET A 1 81 ? 2.568 12.846 3.770 1.00 93.88 81 MET A N 1
ATOM 665 C CA . MET A 1 81 ? 1.706 11.709 4.104 1.00 93.88 81 MET A CA 1
ATOM 666 C C . MET A 1 81 ? 0.800 12.058 5.284 1.00 93.88 81 MET A C 1
ATOM 668 O O . MET A 1 81 ? -0.413 11.869 5.207 1.00 93.88 81 MET A O 1
ATOM 672 N N . ALA A 1 82 ? 1.368 12.622 6.354 1.00 95.00 82 ALA A N 1
ATOM 673 C CA . ALA A 1 82 ? 0.628 13.033 7.542 1.00 95.00 82 ALA A CA 1
ATOM 674 C C . ALA A 1 82 ? -0.482 14.037 7.191 1.00 95.00 82 ALA A C 1
ATOM 676 O O . ALA A 1 82 ? -1.618 13.898 7.654 1.00 95.00 82 ALA A O 1
ATOM 677 N N . ALA A 1 83 ? -0.200 15.003 6.311 1.00 92.88 83 ALA A N 1
ATOM 678 C CA . ALA A 1 83 ? -1.176 15.983 5.850 1.00 92.88 83 ALA A CA 1
ATOM 679 C C . ALA A 1 83 ? -2.427 15.328 5.243 1.00 92.88 83 ALA A C 1
ATOM 681 O O . ALA A 1 83 ? -3.535 15.797 5.500 1.00 92.88 83 ALA A O 1
ATOM 682 N N . LYS A 1 84 ? -2.293 14.207 4.519 1.00 92.31 84 LYS A N 1
ATOM 683 C CA . LYS A 1 84 ? -3.436 13.485 3.930 1.00 92.31 84 LYS A CA 1
ATOM 684 C C . LYS A 1 84 ? -4.354 12.843 4.977 1.00 92.31 84 LYS A C 1
ATOM 686 O O . LYS A 1 84 ? -5.528 12.645 4.676 1.00 92.31 84 LYS A O 1
ATOM 691 N N . PHE A 1 85 ? -3.866 12.559 6.187 1.00 93.31 85 PHE A N 1
ATOM 692 C CA . PHE A 1 85 ? -4.697 12.106 7.314 1.00 93.31 85 PHE A CA 1
ATOM 693 C C . PHE A 1 85 ? -5.357 13.259 8.077 1.00 93.31 85 PHE A C 1
ATOM 695 O O . PHE A 1 85 ? -6.414 13.071 8.671 1.00 93.31 85 PHE A O 1
ATOM 702 N N . ILE A 1 86 ? -4.733 14.438 8.100 1.00 91.12 86 ILE A N 1
ATOM 703 C CA . ILE A 1 86 ? -5.144 15.551 8.972 1.00 91.12 86 ILE A CA 1
ATOM 704 C C . ILE A 1 86 ? -6.016 16.569 8.238 1.00 91.12 86 ILE A C 1
ATOM 706 O O . ILE A 1 86 ? -6.890 17.174 8.849 1.00 91.12 86 ILE A O 1
ATOM 710 N N . ALA A 1 87 ? -5.815 16.752 6.933 1.00 85.69 87 ALA A N 1
ATOM 711 C CA . ALA A 1 87 ? -6.562 17.705 6.109 1.00 85.69 87 ALA A CA 1
ATOM 712 C C . ALA A 1 87 ? -7.987 17.231 5.750 1.00 85.69 87 ALA A C 1
ATOM 714 O O . ALA A 1 87 ? -8.588 17.724 4.795 1.00 85.69 87 ALA A O 1
ATOM 715 N N . VAL A 1 88 ? -8.521 16.262 6.491 1.00 85.00 88 VAL A N 1
ATOM 716 C CA . VAL A 1 88 ? -9.849 15.694 6.275 1.00 85.00 88 VAL A CA 1
ATOM 717 C C . VAL A 1 88 ? -10.899 16.567 6.961 1.00 85.00 88 VAL A C 1
ATOM 719 O O . VAL A 1 88 ? -10.735 16.973 8.111 1.00 85.00 88 VAL A O 1
ATOM 722 N N . ASN A 1 89 ? -11.989 16.862 6.251 1.00 78.00 89 ASN A N 1
ATOM 723 C CA . ASN A 1 89 ? -13.092 17.668 6.769 1.00 78.00 89 ASN A CA 1
ATOM 724 C C . ASN A 1 89 ? -14.250 16.776 7.232 1.00 78.00 89 ASN A C 1
ATOM 726 O O . ASN A 1 89 ? -14.626 15.836 6.541 1.00 78.00 89 ASN A O 1
ATOM 730 N N . GLY A 1 90 ? -14.884 17.143 8.347 1.00 85.75 90 GLY A N 1
ATOM 731 C CA . GLY A 1 90 ? -16.071 16.457 8.861 1.00 85.75 90 GLY A CA 1
ATOM 732 C C . GLY A 1 90 ? -15.762 15.330 9.844 1.00 85.75 90 GLY A C 1
ATOM 733 O O . GLY A 1 90 ? -14.632 15.161 10.303 1.00 85.75 90 GLY A O 1
ATOM 734 N N . ASP A 1 91 ? -16.804 14.586 10.209 1.00 91.31 91 ASP A N 1
ATOM 735 C CA . ASP A 1 91 ? -16.697 13.527 11.207 1.00 91.31 91 ASP A CA 1
ATOM 736 C C . ASP A 1 91 ? -16.009 12.290 10.621 1.00 91.31 91 ASP A C 1
ATOM 738 O O . ASP A 1 91 ? -16.330 11.825 9.524 1.00 91.31 91 ASP A O 1
ATOM 742 N N . CYS A 1 92 ? -15.079 11.724 11.385 1.00 94.19 92 CYS A N 1
ATOM 743 C CA . CYS A 1 92 ? -14.291 10.561 10.991 1.00 94.19 92 CYS A CA 1
ATOM 744 C C . CYS A 1 92 ? -14.454 9.414 11.995 1.00 94.19 92 CYS A C 1
ATOM 746 O O . CYS A 1 92 ? -14.843 9.605 13.148 1.00 94.19 92 CYS A O 1
ATOM 748 N N . LEU A 1 93 ? -14.155 8.202 11.540 1.00 94.38 93 LEU A N 1
ATOM 749 C CA . LEU A 1 93 ? -13.949 7.016 12.358 1.00 94.38 93 LEU A CA 1
ATOM 750 C C . LEU A 1 93 ? -12.452 6.733 12.400 1.00 94.38 93 LEU A C 1
ATOM 752 O O . LEU A 1 93 ? -11.822 6.625 11.350 1.00 94.38 93 LEU A O 1
ATOM 756 N N . TYR A 1 94 ? -11.900 6.589 13.599 1.00 95.81 94 TYR A N 1
ATOM 757 C CA . TYR A 1 94 ? -10.473 6.359 13.805 1.00 95.81 94 TYR A CA 1
ATOM 758 C C . TYR A 1 94 ? -10.214 4.925 14.252 1.00 95.81 94 TYR A C 1
ATOM 760 O O . TYR A 1 94 ? -11.040 4.301 14.921 1.00 95.81 94 TYR A O 1
ATOM 768 N N . GLY A 1 95 ? -9.052 4.406 13.884 1.00 95.69 95 GLY A N 1
ATOM 769 C CA . GLY A 1 95 ? -8.560 3.097 14.273 1.00 95.69 95 GLY A CA 1
ATOM 770 C C . GLY A 1 95 ? -7.068 3.147 14.562 1.00 95.69 95 GLY A C 1
ATOM 771 O O . GLY A 1 95 ? -6.310 3.857 13.895 1.00 95.69 95 GLY A O 1
ATOM 772 N N . LEU A 1 96 ? -6.654 2.377 15.564 1.00 95.38 96 LEU A N 1
ATOM 773 C CA . LEU A 1 96 ? -5.252 2.142 15.878 1.00 95.38 96 LEU A CA 1
ATOM 774 C C . LEU A 1 96 ? -5.090 0.693 16.330 1.00 95.38 96 LEU A C 1
ATOM 776 O O . LEU A 1 96 ? -5.673 0.283 17.337 1.00 95.38 96 LEU A O 1
ATOM 780 N N . SER A 1 97 ? -4.319 -0.078 15.568 1.00 93.75 97 SER A N 1
ATOM 781 C CA . SER A 1 97 ? -3.923 -1.436 15.925 1.00 93.75 97 SER A CA 1
ATOM 782 C C . SER A 1 97 ? -2.414 -1.499 16.080 1.00 93.75 97 SER A C 1
ATOM 784 O O . SER A 1 97 ? -1.674 -1.112 15.183 1.00 93.75 97 SER A O 1
ATOM 786 N N . GLU A 1 98 ? -1.981 -2.012 17.225 1.00 93.88 98 GLU A N 1
ATOM 787 C CA . GLU A 1 98 ? -0.575 -2.090 17.612 1.00 93.88 98 GLU A CA 1
ATOM 788 C C . GLU A 1 98 ? -0.279 -3.538 18.026 1.00 93.88 98 GLU A C 1
ATOM 790 O O . GLU A 1 98 ? -0.232 -3.829 19.224 1.00 93.88 98 GLU A O 1
ATOM 795 N N . PRO A 1 99 ? -0.206 -4.508 17.087 1.00 88.81 99 PRO A N 1
ATOM 796 C CA . PRO A 1 99 ? 0.186 -5.867 17.428 1.00 88.81 99 PRO A CA 1
ATOM 797 C C . PRO A 1 99 ? 1.542 -5.866 18.128 1.00 88.81 99 PRO A C 1
ATOM 799 O O . PRO A 1 99 ? 2.493 -5.241 17.655 1.00 88.81 99 PRO A O 1
ATOM 802 N N . LYS A 1 100 ? 1.602 -6.565 19.260 1.00 88.44 100 LYS A N 1
ATOM 803 C CA . LYS A 1 100 ? 2.791 -6.658 20.097 1.00 88.44 100 LYS A CA 1
ATOM 804 C C . LYS A 1 100 ? 3.371 -8.061 20.086 1.00 88.44 100 LYS A C 1
ATOM 806 O O . LYS A 1 100 ? 2.629 -9.039 19.961 1.00 88.44 100 LYS A O 1
ATOM 811 N N . ASP A 1 101 ? 4.679 -8.134 20.268 1.00 83.94 101 ASP A N 1
ATOM 812 C CA . ASP A 1 101 ? 5.413 -9.376 20.457 1.00 83.94 101 ASP A CA 1
ATOM 813 C C . ASP A 1 101 ? 5.215 -9.963 21.874 1.00 83.94 101 ASP A C 1
ATOM 815 O O . ASP A 1 101 ? 4.432 -9.477 22.698 1.00 83.94 101 ASP A O 1
ATOM 819 N N . TYR A 1 102 ? 5.952 -11.033 22.185 1.00 81.56 102 TYR A N 1
ATOM 820 C CA . TYR A 1 102 ? 5.940 -11.663 23.511 1.00 81.56 102 TYR A CA 1
ATOM 821 C C . TYR A 1 102 ? 6.543 -10.793 24.629 1.00 81.56 102 TYR A C 1
ATOM 823 O O . TYR A 1 102 ? 6.349 -11.104 25.806 1.00 81.56 102 TYR A O 1
ATOM 831 N N . HIS A 1 103 ? 7.263 -9.729 24.279 1.00 84.19 103 HIS A N 1
ATOM 832 C CA . HIS A 1 103 ? 7.897 -8.781 25.190 1.00 84.19 103 HIS A CA 1
ATOM 833 C C . HIS A 1 103 ? 7.097 -7.475 25.346 1.00 84.19 103 HIS A C 1
ATOM 835 O O . HIS A 1 103 ? 7.596 -6.533 25.961 1.00 84.19 103 HIS A O 1
ATOM 841 N N . ASP A 1 104 ? 5.851 -7.438 24.857 1.00 87.06 104 ASP A N 1
ATOM 842 C CA . ASP A 1 104 ? 4.957 -6.272 24.871 1.00 87.06 104 ASP A CA 1
ATOM 843 C C . ASP A 1 104 ? 5.481 -5.080 24.040 1.00 87.06 104 ASP A C 1
ATOM 845 O O . ASP A 1 104 ? 5.051 -3.939 24.232 1.00 87.06 104 ASP A O 1
ATOM 849 N N . GLN A 1 105 ? 6.375 -5.340 23.082 1.00 87.19 105 GLN A N 1
ATOM 850 C CA . GLN A 1 105 ? 6.864 -4.354 22.123 1.00 87.19 105 GLN A CA 1
ATOM 851 C C . GLN A 1 105 ? 6.005 -4.366 20.867 1.00 87.19 105 GLN A C 1
ATOM 853 O O . GLN A 1 105 ? 5.677 -5.423 20.331 1.00 87.19 105 GLN A O 1
ATOM 858 N N . VAL A 1 106 ? 5.645 -3.182 20.377 1.00 91.06 106 VAL A N 1
ATOM 859 C CA . VAL A 1 106 ? 4.858 -3.049 19.149 1.00 91.06 106 VAL A CA 1
ATOM 860 C C . VAL A 1 106 ? 5.712 -3.477 17.953 1.00 91.06 106 VAL A C 1
ATOM 862 O O . VAL A 1 106 ? 6.854 -3.050 17.805 1.00 91.06 106 VAL A O 1
ATOM 865 N N . GLU A 1 107 ? 5.182 -4.361 17.110 1.00 92.25 107 GLU A N 1
ATOM 866 C CA . GLU A 1 107 ? 5.870 -4.827 15.896 1.00 92.25 107 GLU A CA 1
ATOM 867 C C . GLU A 1 107 ? 5.442 -4.020 14.667 1.00 92.25 107 GLU A C 1
ATOM 869 O O . GLU A 1 107 ? 6.240 -3.737 13.775 1.00 92.25 107 GLU A O 1
ATOM 874 N N . ILE A 1 108 ? 4.159 -3.659 14.620 1.00 94.81 108 ILE A N 1
ATOM 875 C CA . ILE A 1 108 ? 3.546 -2.887 13.543 1.00 94.81 108 ILE A CA 1
ATOM 876 C C . ILE A 1 108 ? 2.570 -1.893 14.170 1.00 94.81 108 ILE A C 1
ATOM 878 O O . ILE A 1 108 ? 1.762 -2.271 15.013 1.00 94.81 108 ILE A O 1
ATOM 882 N N . GLU A 1 109 ? 2.579 -0.650 13.708 1.00 96.56 109 GLU A N 1
ATOM 883 C CA . GLU A 1 109 ? 1.545 0.335 14.030 1.00 96.56 109 GLU A CA 1
ATOM 884 C C . GLU A 1 109 ? 0.659 0.550 12.810 1.00 96.56 109 GLU A C 1
ATOM 886 O O . GLU A 1 109 ? 1.136 0.886 11.726 1.00 96.56 109 GLU A O 1
ATOM 891 N N . GLN A 1 110 ? -0.641 0.336 12.983 1.00 96.38 110 GLN A N 1
ATOM 892 C CA . GLN A 1 110 ? -1.637 0.457 11.926 1.00 96.38 110 GLN A CA 1
ATOM 893 C C . GLN A 1 110 ? -2.614 1.560 12.297 1.00 96.38 110 GLN A C 1
ATOM 895 O O . GLN A 1 110 ? -3.425 1.407 13.212 1.00 96.38 110 GLN A O 1
ATOM 900 N N . PHE A 1 111 ? -2.549 2.653 11.556 1.00 96.62 111 PHE A N 1
ATOM 901 C CA . PHE A 1 111 ? -3.424 3.799 11.687 1.00 96.62 111 PHE A CA 1
ATOM 902 C C . PHE A 1 111 ? -4.499 3.738 10.618 1.00 96.62 111 PHE A C 1
ATOM 904 O O . PHE A 1 111 ? -4.227 3.483 9.444 1.00 96.62 111 PHE A O 1
ATOM 911 N N . MET A 1 112 ? -5.733 4.001 11.017 1.00 95.75 112 MET A N 1
ATOM 912 C CA . MET A 1 112 ? -6.850 4.014 10.094 1.00 95.75 112 MET A CA 1
ATOM 913 C C . MET A 1 112 ? -7.748 5.212 10.368 1.00 95.75 112 MET A C 1
ATOM 915 O O . MET A 1 112 ? -8.055 5.524 11.517 1.00 95.75 112 MET A O 1
ATOM 919 N N . LEU A 1 113 ? -8.165 5.865 9.289 1.00 95.56 113 LEU A N 1
ATOM 920 C CA . LEU A 1 113 ? -9.200 6.883 9.288 1.00 95.56 113 LEU A CA 1
ATOM 921 C C . LEU A 1 113 ? -10.198 6.559 8.176 1.00 95.56 113 LEU A C 1
ATOM 923 O O . LEU A 1 113 ? -9.794 6.308 7.039 1.00 95.56 113 LEU A O 1
ATOM 927 N N . VAL A 1 114 ? -11.494 6.588 8.492 1.00 95.19 114 VAL A N 1
ATOM 928 C CA . VAL A 1 114 ? -12.574 6.583 7.495 1.00 95.19 114 VAL A CA 1
ATOM 929 C C . VAL A 1 114 ? -13.475 7.791 7.713 1.00 95.19 114 VAL A C 1
ATOM 931 O O . VAL A 1 114 ? -14.035 7.961 8.794 1.00 95.19 114 VAL A O 1
ATOM 934 N N . GLU A 1 115 ? -13.664 8.604 6.683 1.00 94.69 115 GLU A N 1
ATOM 935 C CA . GLU A 1 115 ? -14.664 9.673 6.672 1.00 94.69 115 GLU A CA 1
ATOM 936 C C . GLU A 1 115 ? -16.073 9.086 6.850 1.00 94.69 115 GLU A C 1
ATOM 938 O O . GLU A 1 115 ? -16.468 8.169 6.131 1.00 94.69 115 GLU A O 1
ATOM 943 N N . GLN A 1 116 ? -16.875 9.598 7.788 1.00 92.12 116 GLN A N 1
ATOM 944 C CA . GLN A 1 116 ? -18.208 9.032 8.040 1.00 92.12 116 GLN A CA 1
ATOM 945 C C . GLN A 1 116 ? -19.135 9.152 6.823 1.00 92.12 116 GLN A C 1
ATOM 947 O O . GLN A 1 116 ? -19.923 8.242 6.553 1.00 92.12 116 GLN A O 1
ATOM 952 N N . GLU A 1 117 ? -19.015 10.235 6.051 1.00 91.69 117 GLU A N 1
ATOM 953 C CA . GLU A 1 117 ? -19.772 10.419 4.808 1.00 91.69 117 GLU A CA 1
ATOM 954 C C . GLU A 1 117 ? -19.437 9.345 3.767 1.00 91.69 117 GLU A C 1
ATOM 956 O O . GLU A 1 117 ? -20.331 8.879 3.059 1.00 91.69 117 GLU A O 1
ATOM 961 N N . ALA A 1 118 ? -18.187 8.874 3.740 1.00 92.00 118 ALA A N 1
ATOM 962 C CA . ALA A 1 118 ? -17.736 7.832 2.829 1.00 92.00 118 ALA A CA 1
ATOM 963 C C . ALA A 1 118 ? -18.343 6.452 3.126 1.00 92.00 118 ALA A C 1
ATOM 965 O O . ALA A 1 118 ? -18.334 5.581 2.262 1.00 92.00 118 ALA A O 1
ATOM 966 N N . VAL A 1 119 ? -18.915 6.244 4.317 1.00 90.56 119 VAL A N 1
ATOM 967 C CA . VAL A 1 119 ? -19.610 5.000 4.698 1.00 90.56 119 VAL A CA 1
ATOM 968 C C . VAL A 1 119 ? -21.008 4.904 4.086 1.00 90.56 119 VAL A C 1
ATOM 970 O O . VAL A 1 119 ? -21.602 3.824 4.034 1.00 90.56 119 VAL A O 1
ATOM 973 N N . ARG A 1 120 ? -21.571 6.017 3.608 1.00 85.81 120 ARG A N 1
ATOM 974 C CA . ARG A 1 120 ? -22.901 6.005 2.998 1.00 85.81 120 ARG A CA 1
ATOM 975 C C . ARG A 1 120 ? -22.864 5.249 1.664 1.00 85.81 120 ARG A C 1
ATOM 977 O O . ARG A 1 120 ? -21.932 5.449 0.888 1.00 85.81 120 ARG A O 1
ATOM 984 N N . P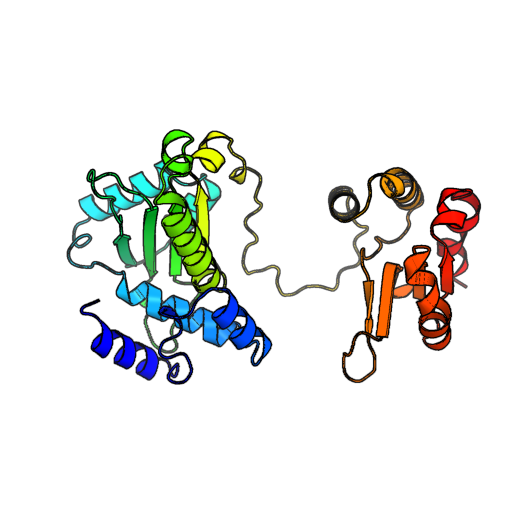RO A 1 121 ? -23.875 4.413 1.349 1.00 76.50 121 PRO A N 1
ATOM 985 C CA . PRO A 1 121 ? -23.935 3.721 0.063 1.00 76.50 121 PRO A CA 1
ATOM 986 C C . PRO A 1 121 ? -23.818 4.711 -1.111 1.00 76.50 121 PRO A C 1
ATOM 988 O O . PRO A 1 121 ? -24.505 5.735 -1.086 1.00 76.50 121 PRO A O 1
ATOM 991 N N . PRO A 1 122 ? -22.994 4.427 -2.139 1.00 77.25 122 PRO A N 1
ATOM 992 C CA . PRO A 1 122 ? -22.365 3.135 -2.455 1.00 77.25 122 PRO A CA 1
ATOM 993 C C . PRO A 1 122 ? -21.029 2.829 -1.743 1.00 77.25 122 PRO A C 1
ATOM 995 O O . PRO A 1 122 ? -20.445 1.779 -2.011 1.00 77.25 122 PRO A O 1
ATOM 998 N N . GLY A 1 123 ? -20.570 3.693 -0.837 1.00 84.25 123 GLY A N 1
ATOM 999 C CA . GLY A 1 123 ? -19.244 3.641 -0.225 1.00 84.25 123 GLY A CA 1
ATOM 1000 C C . GLY A 1 123 ? -18.222 4.393 -1.071 1.00 84.25 123 GLY A C 1
ATOM 1001 O O . GLY A 1 123 ? -17.953 3.988 -2.201 1.00 84.25 123 GLY A O 1
ATOM 1002 N N . GLU A 1 124 ? -17.650 5.468 -0.532 1.00 90.94 124 GLU A N 1
ATOM 1003 C CA . GLU A 1 124 ? -16.620 6.254 -1.211 1.00 90.94 124 GLU A CA 1
ATOM 1004 C C . GLU A 1 124 ? -15.230 5.803 -0.756 1.00 90.94 124 GLU A C 1
ATOM 1006 O O . GLU A 1 124 ? -14.750 6.125 0.327 1.00 90.94 124 GLU A O 1
ATOM 1011 N N . THR A 1 125 ? -14.561 5.013 -1.589 1.00 91.00 125 THR A N 1
ATOM 1012 C CA . THR A 1 125 ? -13.275 4.407 -1.220 1.00 91.00 125 THR A CA 1
ATOM 1013 C C . THR A 1 125 ? -12.143 5.417 -1.035 1.00 91.00 125 THR A C 1
ATOM 1015 O O . THR A 1 125 ? -11.184 5.119 -0.323 1.00 91.00 125 THR A O 1
ATOM 1018 N N . SER A 1 126 ? -12.257 6.606 -1.636 1.00 90.94 126 SER A N 1
ATOM 1019 C CA . SER A 1 126 ? -11.302 7.699 -1.434 1.00 90.94 126 SER A CA 1
ATOM 1020 C C . SER A 1 126 ? -11.400 8.341 -0.052 1.00 90.94 126 SER A C 1
ATOM 1022 O O . SER A 1 126 ? -10.462 9.014 0.350 1.00 90.94 126 SER A O 1
ATOM 1024 N N . GLY A 1 127 ? -12.456 8.084 0.727 1.00 92.62 127 GLY A N 1
ATOM 1025 C CA . GLY A 1 127 ? -12.594 8.578 2.104 1.00 92.62 127 GLY A CA 1
ATOM 1026 C C . GLY A 1 127 ? -11.847 7.760 3.163 1.00 92.62 127 GLY A C 1
ATOM 1027 O O . GLY A 1 127 ? -12.070 7.952 4.356 1.00 92.62 127 GLY A O 1
ATOM 1028 N N . VAL A 1 128 ? -10.996 6.809 2.759 1.00 94.50 128 VAL A N 1
ATOM 1029 C CA . VAL A 1 128 ? -10.165 6.009 3.673 1.00 94.50 128 VAL A CA 1
ATOM 1030 C C . VAL A 1 128 ? -8.725 6.493 3.623 1.00 94.50 128 VAL A C 1
ATOM 1032 O O . VAL A 1 128 ? -8.190 6.767 2.550 1.00 94.50 128 VAL A O 1
ATOM 1035 N N . ARG A 1 129 ? -8.080 6.572 4.787 1.00 95.19 129 ARG A N 1
ATOM 1036 C CA . ARG A 1 129 ? -6.629 6.710 4.931 1.00 95.19 129 ARG A CA 1
ATOM 1037 C C . ARG A 1 129 ? -6.115 5.545 5.763 1.00 95.19 129 ARG A C 1
ATOM 1039 O O . ARG A 1 129 ? -6.637 5.278 6.846 1.00 95.19 129 ARG A O 1
ATOM 1046 N N . PHE A 1 130 ? -5.097 4.855 5.267 1.00 96.50 130 PHE A N 1
ATOM 1047 C CA . PHE A 1 130 ? -4.472 3.739 5.966 1.00 96.50 130 PHE A CA 1
ATOM 1048 C C . PHE A 1 130 ? -2.969 3.968 6.071 1.00 96.50 130 PHE A C 1
ATOM 1050 O O . PHE A 1 130 ? -2.303 4.172 5.062 1.00 96.50 130 PHE A O 1
ATOM 1057 N N . GLY A 1 131 ? -2.436 3.949 7.286 1.00 96.81 131 GLY A N 1
ATOM 1058 C CA . GLY A 1 131 ? -1.011 4.085 7.562 1.00 96.81 131 GLY A CA 1
ATOM 1059 C C . GLY A 1 131 ? -0.506 2.829 8.249 1.00 96.81 131 GLY A C 1
ATOM 1060 O O . GLY A 1 131 ? -1.139 2.344 9.181 1.00 96.81 131 GLY A O 1
ATOM 1061 N N . CYS A 1 132 ? 0.625 2.299 7.808 1.00 97.69 132 CYS A N 1
ATOM 1062 C CA . CYS A 1 132 ? 1.250 1.129 8.405 1.00 97.69 132 CYS A CA 1
ATOM 1063 C C . CYS A 1 132 ? 2.743 1.389 8.574 1.00 97.69 132 CYS A C 1
ATOM 1065 O O . CYS A 1 132 ? 3.443 1.595 7.584 1.00 97.69 132 CYS A O 1
ATOM 1067 N N . CYS A 1 133 ? 3.216 1.377 9.817 1.00 98.00 133 CYS A N 1
ATOM 1068 C CA . CYS A 1 133 ? 4.626 1.507 10.151 1.00 98.00 133 CYS A CA 1
ATOM 1069 C C . CYS A 1 133 ? 5.136 0.188 10.731 1.00 98.00 133 CYS A C 1
ATOM 1071 O O . CYS A 1 133 ? 4.625 -0.283 11.744 1.00 98.00 133 CYS A O 1
ATOM 1073 N N . LEU A 1 134 ? 6.131 -0.414 10.085 1.00 97.81 134 LEU A N 1
ATOM 1074 C CA . LEU A 1 134 ? 6.825 -1.599 10.588 1.00 97.81 134 LEU A CA 1
ATOM 1075 C C . LEU A 1 134 ? 8.065 -1.194 11.388 1.00 97.81 134 LEU A C 1
ATOM 1077 O O . LEU A 1 134 ? 8.880 -0.414 10.892 1.00 97.81 134 LEU A O 1
ATOM 1081 N N . ASP A 1 135 ? 8.264 -1.786 12.564 1.00 95.50 135 ASP A N 1
ATOM 1082 C CA . ASP A 1 135 ? 9.564 -1.749 13.239 1.00 95.50 135 ASP A CA 1
ATOM 1083 C C . ASP A 1 135 ? 10.527 -2.770 12.614 1.00 95.50 135 ASP A C 1
ATOM 1085 O O . ASP A 1 135 ? 10.467 -3.967 12.885 1.00 95.50 135 ASP A O 1
ATOM 1089 N N . ASP A 1 136 ? 11.404 -2.282 11.737 1.00 95.31 136 ASP A N 1
ATOM 1090 C CA . ASP A 1 136 ? 12.470 -3.033 11.067 1.00 95.31 136 ASP A CA 1
ATOM 1091 C C . ASP A 1 136 ? 13.868 -2.640 11.563 1.00 95.31 136 ASP A C 1
ATOM 1093 O O . ASP A 1 136 ? 14.857 -2.756 10.827 1.00 95.31 136 ASP A O 1
ATOM 1097 N N . SER A 1 137 ? 13.965 -2.176 12.813 1.00 92.50 137 SER A N 1
ATOM 1098 C CA . SER A 1 137 ? 15.255 -1.894 13.440 1.00 92.50 137 SER A CA 1
ATOM 1099 C C . SER A 1 137 ? 16.183 -3.116 13.395 1.00 92.50 137 SER A C 1
ATOM 1101 O O . SER A 1 137 ? 15.751 -4.266 13.304 1.00 92.50 137 SER A O 1
ATOM 1103 N N . GLU A 1 138 ? 17.496 -2.877 13.419 1.00 89.50 138 GLU A N 1
ATOM 1104 C CA . GLU A 1 138 ? 18.506 -3.937 13.280 1.00 89.50 138 GLU A CA 1
ATOM 1105 C C . GLU A 1 138 ? 18.302 -5.079 14.282 1.00 89.50 138 GLU A C 1
ATOM 1107 O O . GLU A 1 138 ? 18.284 -6.237 13.877 1.00 89.50 138 GLU A O 1
ATOM 1112 N N . LEU A 1 139 ? 18.014 -4.739 15.543 1.00 87.44 139 LEU A N 1
ATOM 1113 C CA . LEU A 1 139 ? 17.691 -5.709 16.590 1.00 87.44 139 LEU A CA 1
ATOM 1114 C C . LEU A 1 139 ? 16.487 -6.580 16.217 1.00 87.44 139 LEU A C 1
ATOM 1116 O O . LEU A 1 139 ? 16.558 -7.797 16.348 1.00 87.44 139 LEU A O 1
ATOM 1120 N N . ARG A 1 140 ? 15.408 -5.979 15.698 1.00 87.75 140 ARG A N 1
ATOM 1121 C CA . ARG A 1 140 ? 14.205 -6.717 15.291 1.00 87.75 140 ARG A CA 1
ATOM 1122 C C . ARG A 1 140 ? 14.484 -7.638 14.116 1.00 87.75 140 ARG A C 1
ATOM 1124 O O . ARG A 1 140 ? 14.031 -8.772 14.118 1.00 87.75 140 ARG A O 1
ATOM 1131 N N . ARG A 1 141 ? 15.268 -7.201 13.125 1.00 88.19 141 ARG A N 1
ATOM 1132 C CA . ARG A 1 141 ? 15.585 -8.019 11.937 1.00 88.19 141 ARG A CA 1
ATOM 1133 C C . ARG A 1 141 ? 16.345 -9.307 12.261 1.00 88.19 141 ARG A C 1
ATOM 1135 O O . ARG A 1 141 ? 16.265 -10.254 11.478 1.00 88.19 141 ARG A O 1
ATOM 1142 N N . GLU A 1 142 ? 17.063 -9.340 13.380 1.00 88.25 142 GLU A N 1
ATOM 1143 C CA . GLU A 1 142 ? 17.787 -10.521 13.862 1.00 88.25 142 GLU A CA 1
ATOM 1144 C C . GLU A 1 142 ? 16.895 -11.519 14.621 1.00 88.25 142 GLU A C 1
ATOM 1146 O O . GLU A 1 142 ? 17.308 -12.657 14.850 1.00 88.25 142 GLU A O 1
ATOM 1151 N N . GLU A 1 143 ? 15.666 -11.142 14.985 1.00 87.94 143 GLU A N 1
ATOM 1152 C CA . GLU A 1 143 ? 14.733 -12.018 15.695 1.00 87.94 143 GLU A CA 1
ATOM 1153 C C . GLU A 1 143 ? 14.143 -13.095 14.771 1.00 87.94 143 GLU A C 1
ATOM 1155 O O . GLU A 1 143 ? 13.674 -12.818 13.662 1.00 87.94 143 GLU A O 1
ATOM 1160 N N . ASP A 1 144 ? 14.044 -14.332 15.272 1.00 78.69 144 ASP A N 1
ATOM 1161 C CA . ASP A 1 144 ? 13.454 -15.465 14.537 1.00 78.69 144 ASP A CA 1
ATOM 1162 C C . ASP A 1 144 ? 12.019 -15.172 14.038 1.00 78.69 144 ASP A C 1
ATOM 1164 O O . ASP A 1 144 ? 11.586 -15.679 12.996 1.00 78.69 144 ASP A O 1
ATOM 1168 N N . GLY A 1 145 ? 11.273 -14.338 14.774 1.00 81.31 145 GLY A N 1
ATOM 1169 C CA . GLY A 1 145 ? 9.892 -13.955 14.473 1.00 81.31 145 GLY A CA 1
ATOM 1170 C C . GLY A 1 145 ? 9.740 -12.896 13.378 1.00 81.31 145 GLY A C 1
ATOM 1171 O O . GLY A 1 145 ? 8.682 -12.827 12.747 1.00 81.31 145 GLY A O 1
ATOM 1172 N N . PHE A 1 146 ? 10.783 -12.120 13.072 1.00 87.88 146 PHE A N 1
ATOM 1173 C CA . PHE A 1 146 ? 10.668 -10.953 12.195 1.00 87.88 146 PHE A CA 1
ATOM 1174 C C . PHE A 1 146 ? 10.195 -11.303 10.786 1.00 87.88 146 PHE A C 1
ATOM 1176 O O . PHE A 1 146 ? 9.361 -10.612 10.205 1.00 87.88 146 PHE A O 1
ATOM 1183 N N . ARG A 1 147 ? 10.646 -12.437 10.237 1.00 83.62 147 ARG A N 1
ATOM 1184 C CA . ARG A 1 147 ? 10.202 -12.903 8.912 1.00 83.62 147 ARG A CA 1
ATOM 1185 C C . ARG A 1 147 ? 8.690 -13.115 8.844 1.00 83.62 147 ARG A C 1
ATOM 1187 O O . ARG A 1 147 ? 8.091 -12.908 7.790 1.00 83.62 147 ARG A O 1
ATOM 1194 N N . LEU A 1 148 ? 8.067 -13.548 9.941 1.00 84.75 148 LEU A N 1
ATOM 1195 C CA . LEU A 1 148 ? 6.619 -13.724 10.010 1.00 84.75 148 LEU A CA 1
ATOM 1196 C C . LEU A 1 148 ? 5.905 -12.368 9.991 1.00 84.75 148 LEU A C 1
ATOM 1198 O O . LEU A 1 148 ? 4.945 -12.206 9.235 1.00 84.75 148 LEU A O 1
ATOM 1202 N N . VAL A 1 149 ? 6.406 -11.404 10.767 1.00 89.94 149 VAL A N 1
ATOM 1203 C CA . VAL A 1 149 ? 5.896 -10.026 10.824 1.00 89.94 149 VAL A CA 1
ATOM 1204 C C . VAL A 1 149 ? 6.038 -9.347 9.462 1.00 89.94 149 VAL A C 1
ATOM 1206 O O . VAL A 1 149 ? 5.054 -8.841 8.929 1.00 89.94 149 VAL A O 1
ATOM 1209 N N . TRP A 1 150 ? 7.214 -9.444 8.835 1.00 91.69 150 TRP A N 1
ATOM 1210 C CA . TRP A 1 150 ? 7.495 -8.942 7.487 1.00 91.69 150 TRP A CA 1
ATOM 1211 C C . TRP A 1 150 ? 6.539 -9.520 6.436 1.00 91.69 150 TRP A C 1
ATOM 1213 O O . TRP A 1 150 ? 5.937 -8.788 5.652 1.00 91.69 150 TRP A O 1
ATOM 1223 N N . ASN A 1 151 ? 6.321 -10.839 6.450 1.00 86.25 151 ASN A N 1
ATOM 1224 C CA . ASN A 1 151 ? 5.353 -11.477 5.555 1.00 86.25 151 ASN A CA 1
ATOM 1225 C C . ASN A 1 151 ? 3.918 -10.987 5.812 1.00 86.25 151 ASN A C 1
ATOM 1227 O O . ASN A 1 151 ? 3.139 -10.825 4.871 1.00 86.25 151 ASN A O 1
ATOM 1231 N N . GLY A 1 152 ? 3.561 -10.753 7.078 1.00 88.00 152 GLY A N 1
ATOM 1232 C CA . GLY A 1 152 ? 2.285 -10.159 7.468 1.00 88.00 152 GLY A CA 1
ATOM 1233 C C . GLY A 1 152 ? 2.122 -8.735 6.937 1.00 88.00 152 GLY A C 1
ATOM 1234 O O . GLY A 1 152 ? 1.084 -8.429 6.351 1.00 88.00 152 GLY A O 1
ATOM 1235 N N . TYR A 1 153 ? 3.160 -7.912 7.075 1.00 95.44 153 TYR A N 1
ATOM 1236 C CA . TYR A 1 153 ? 3.239 -6.545 6.568 1.00 95.44 153 TYR A CA 1
ATOM 1237 C C . TYR A 1 153 ? 3.078 -6.489 5.042 1.00 95.44 153 TYR A C 1
ATOM 1239 O O . TYR A 1 153 ? 2.214 -5.772 4.544 1.00 95.44 153 TYR A O 1
ATOM 1247 N N . LEU A 1 154 ? 3.807 -7.320 4.287 1.00 93.81 154 LEU A N 1
ATOM 1248 C CA . LEU A 1 154 ? 3.673 -7.386 2.825 1.00 93.81 154 LEU A CA 1
ATOM 1249 C C . LEU A 1 154 ? 2.302 -7.904 2.375 1.00 93.81 154 LEU A C 1
ATOM 1251 O O . LEU A 1 154 ? 1.751 -7.454 1.372 1.00 93.81 154 LEU A O 1
ATOM 1255 N N . ARG A 1 155 ? 1.716 -8.855 3.110 1.00 93.06 155 ARG A N 1
ATOM 1256 C CA . ARG A 1 155 ? 0.350 -9.311 2.826 1.00 93.06 155 ARG A CA 1
ATOM 1257 C C . ARG A 1 155 ? -0.662 -8.188 3.050 1.00 93.06 155 ARG A C 1
ATOM 1259 O O . ARG A 1 155 ? -1.592 -8.046 2.260 1.00 93.06 155 ARG A O 1
ATOM 1266 N N . LEU A 1 156 ? -0.482 -7.407 4.111 1.00 93.25 156 LEU A N 1
ATOM 1267 C CA . LEU A 1 156 ? -1.315 -6.249 4.407 1.00 93.25 156 LEU A CA 1
ATOM 1268 C C . LEU A 1 156 ? -1.170 -5.169 3.328 1.00 93.25 156 LEU A C 1
ATOM 1270 O O . LEU A 1 156 ? -2.178 -4.634 2.873 1.00 93.25 156 LEU A O 1
ATOM 1274 N N . PHE A 1 157 ? 0.053 -4.930 2.847 1.00 95.69 157 PHE A N 1
ATOM 1275 C CA . PHE A 1 157 ? 0.315 -4.065 1.696 1.00 95.69 157 PHE A CA 1
ATOM 1276 C C . PHE A 1 157 ? -0.475 -4.519 0.467 1.00 95.69 157 PHE A C 1
ATOM 1278 O O . PHE A 1 157 ? -1.242 -3.741 -0.087 1.00 95.69 157 PHE A O 1
ATOM 1285 N N . ASN A 1 158 ? -0.400 -5.802 0.104 1.00 93.94 158 ASN A N 1
ATOM 1286 C CA . ASN A 1 158 ? -1.132 -6.336 -1.050 1.00 93.94 158 ASN A CA 1
ATOM 1287 C C . ASN A 1 158 ? -2.655 -6.188 -0.940 1.00 93.94 158 ASN A C 1
ATOM 1289 O O . ASN A 1 158 ? -3.342 -6.135 -1.962 1.00 93.94 158 ASN A O 1
ATOM 1293 N N . LEU A 1 159 ? -3.189 -6.154 0.283 1.00 92.06 159 LEU A N 1
ATOM 1294 C CA . LEU A 1 159 ? -4.601 -5.895 0.529 1.00 92.06 159 LEU A CA 1
ATOM 1295 C C . LEU A 1 159 ? -4.912 -4.410 0.318 1.00 92.06 159 LEU A C 1
ATOM 1297 O O . LEU A 1 159 ? -5.822 -4.062 -0.427 1.00 92.06 159 LEU A O 1
ATOM 1301 N N . CYS A 1 160 ? -4.134 -3.527 0.935 1.00 94.56 160 CYS A N 1
ATOM 1302 C CA . CYS A 1 160 ? -4.406 -2.094 0.962 1.00 94.56 160 CYS A CA 1
ATOM 1303 C C . CYS A 1 160 ? -3.907 -1.325 -0.273 1.00 94.56 160 CYS A C 1
ATOM 1305 O O . CYS A 1 160 ? -4.348 -0.197 -0.456 1.00 94.56 160 CYS A O 1
ATOM 1307 N N . GLN A 1 161 ? -3.068 -1.910 -1.139 1.00 92.75 161 GLN A N 1
ATOM 1308 C CA . GLN A 1 161 ? -2.445 -1.233 -2.296 1.00 92.75 161 GLN A CA 1
ATOM 1309 C C . GLN A 1 161 ? -3.441 -0.600 -3.279 1.00 92.75 161 GLN A C 1
ATOM 1311 O O . GLN A 1 161 ? -3.083 0.277 -4.055 1.00 92.75 161 GLN A O 1
ATOM 1316 N N . PHE A 1 162 ? -4.696 -1.056 -3.272 1.00 93.25 162 PHE A N 1
ATOM 1317 C CA . PHE A 1 162 ? -5.739 -0.522 -4.143 1.00 93.25 162 PHE A CA 1
ATOM 1318 C C . PHE A 1 162 ? -6.409 0.735 -3.580 1.00 93.25 162 PHE A C 1
ATOM 1320 O O . PHE A 1 162 ? -7.137 1.396 -4.322 1.00 93.25 162 PHE A O 1
ATOM 1327 N N . LEU A 1 163 ? -6.209 1.053 -2.295 1.00 93.38 163 LEU A N 1
ATOM 1328 C CA . LEU A 1 163 ? -6.698 2.288 -1.687 1.00 93.38 163 LEU A CA 1
ATOM 1329 C C . LEU A 1 163 ? -5.847 3.473 -2.168 1.00 93.38 163 LEU A C 1
ATOM 1331 O O . LEU A 1 163 ? -4.623 3.361 -2.181 1.00 93.38 163 LEU A O 1
ATOM 1335 N N . PRO A 1 164 ? -6.465 4.620 -2.494 1.00 89.88 164 PRO A N 1
ATOM 1336 C CA . PRO A 1 164 ? -5.735 5.794 -2.983 1.00 89.88 164 PRO A CA 1
ATOM 1337 C C . PRO A 1 164 ? -4.788 6.390 -1.933 1.00 89.88 164 PRO A C 1
ATOM 1339 O O . PRO A 1 164 ? -3.788 7.021 -2.260 1.00 89.88 164 PRO A O 1
ATOM 1342 N N . HIS A 1 165 ? -5.070 6.154 -0.651 1.00 93.19 165 HIS A N 1
ATOM 1343 C CA . HIS A 1 165 ? -4.306 6.718 0.455 1.00 93.19 165 HIS A CA 1
ATOM 1344 C C . HIS A 1 165 ? -3.886 5.640 1.457 1.00 93.19 165 HIS A C 1
ATOM 1346 O O . HIS A 1 165 ? -4.258 5.670 2.635 1.00 93.19 165 HIS A O 1
ATOM 1352 N N . ALA A 1 166 ? -3.138 4.654 0.966 1.00 94.88 166 ALA A N 1
ATOM 1353 C CA . ALA A 1 166 ? -2.475 3.649 1.784 1.00 94.88 166 ALA A CA 1
ATOM 1354 C C . ALA A 1 166 ? -0.962 3.898 1.813 1.00 94.88 166 ALA A C 1
ATOM 1356 O O . ALA A 1 166 ? -0.293 3.829 0.786 1.00 94.88 166 ALA A O 1
ATOM 1357 N N . TYR A 1 167 ? -0.419 4.149 3.002 1.00 95.81 167 TYR A N 1
ATOM 1358 C CA . TYR A 1 167 ? 0.989 4.461 3.220 1.00 95.81 167 TYR A CA 1
ATOM 1359 C C . TYR A 1 167 ? 1.644 3.366 4.051 1.00 95.81 167 TYR A C 1
ATOM 1361 O O . TYR A 1 167 ? 1.208 3.064 5.161 1.00 95.81 167 TYR A O 1
ATOM 1369 N N . PHE A 1 168 ? 2.695 2.771 3.499 1.00 97.19 168 PHE A N 1
ATOM 1370 C CA . PHE A 1 168 ? 3.454 1.686 4.107 1.00 97.19 168 PHE A CA 1
ATOM 1371 C C . PHE A 1 168 ? 4.900 2.139 4.256 1.00 97.19 168 PHE A C 1
ATOM 1373 O O . PHE A 1 168 ? 5.584 2.390 3.264 1.00 97.19 168 PHE A O 1
ATOM 1380 N N . VAL A 1 169 ? 5.341 2.272 5.501 1.00 97.31 169 VAL A N 1
ATOM 1381 C CA . VAL A 1 169 ? 6.669 2.766 5.863 1.00 97.31 169 VAL A CA 1
ATOM 1382 C C . VAL A 1 169 ? 7.336 1.824 6.858 1.00 97.31 169 VAL A C 1
ATOM 1384 O O . VAL A 1 169 ? 6.678 1.048 7.554 1.00 97.31 169 VAL A O 1
ATOM 1387 N N . THR A 1 170 ? 8.658 1.899 6.947 1.00 97.50 170 THR A N 1
ATOM 1388 C CA . THR A 1 170 ? 9.428 1.201 7.976 1.00 97.50 170 THR A CA 1
ATOM 1389 C C . THR A 1 170 ? 10.184 2.196 8.851 1.00 97.50 170 THR A C 1
ATOM 1391 O O . THR A 1 170 ? 10.522 3.295 8.399 1.00 97.50 170 THR A O 1
ATOM 1394 N N . ARG A 1 171 ? 10.435 1.845 10.118 1.00 96.00 171 ARG A N 1
ATOM 1395 C CA . ARG A 1 171 ? 11.138 2.708 11.081 1.00 96.00 171 ARG A CA 1
ATOM 1396 C C . ARG A 1 171 ? 12.523 3.104 10.574 1.00 96.00 171 ARG A C 1
ATOM 1398 O O . ARG A 1 171 ? 12.899 4.273 10.672 1.00 96.00 171 ARG A O 1
ATOM 1405 N N . GLU A 1 172 ? 13.254 2.169 9.982 1.00 95.88 172 GLU A N 1
ATOM 1406 C CA . GLU A 1 172 ? 14.568 2.426 9.408 1.00 95.88 172 GLU A CA 1
ATOM 1407 C C . GLU A 1 172 ? 14.477 3.289 8.141 1.00 95.88 172 GLU A C 1
ATOM 1409 O O . GLU A 1 172 ? 15.260 4.228 7.984 1.00 95.88 172 GLU A O 1
ATOM 1414 N N . GLY A 1 173 ? 13.477 3.060 7.282 1.00 94.75 173 GLY A N 1
ATOM 1415 C CA . GLY A 1 173 ? 13.223 3.911 6.117 1.00 94.75 173 GLY A CA 1
ATOM 1416 C C . GLY A 1 173 ? 12.909 5.361 6.507 1.00 94.75 173 GLY A C 1
ATOM 1417 O O . GLY A 1 173 ? 13.454 6.300 5.921 1.00 94.75 173 GLY A O 1
ATOM 1418 N N . LEU A 1 174 ? 12.094 5.559 7.548 1.00 95.31 174 LEU A N 1
ATOM 1419 C CA . LEU A 1 174 ? 11.785 6.878 8.109 1.00 95.31 174 LEU A CA 1
ATOM 1420 C C . LEU A 1 174 ? 13.044 7.550 8.669 1.00 95.31 174 LEU A C 1
ATOM 1422 O O . LEU A 1 174 ? 13.306 8.717 8.380 1.00 95.31 174 LEU A O 1
ATOM 1426 N N . ARG A 1 175 ? 13.873 6.804 9.412 1.00 94.69 175 ARG A N 1
ATOM 1427 C CA . ARG A 1 175 ? 15.150 7.297 9.954 1.00 94.69 175 ARG A CA 1
ATOM 1428 C C . ARG A 1 175 ? 16.104 7.759 8.850 1.00 94.69 175 ARG A C 1
ATOM 1430 O O . ARG A 1 175 ? 16.801 8.759 9.017 1.00 94.69 175 ARG A O 1
ATOM 1437 N N . GLN A 1 176 ? 16.126 7.039 7.732 1.00 93.56 176 GLN A N 1
ATOM 1438 C CA . GLN A 1 176 ? 16.928 7.356 6.551 1.00 93.56 176 GLN A CA 1
ATOM 1439 C C . GLN A 1 176 ? 16.277 8.396 5.626 1.00 93.56 176 GLN A C 1
ATOM 1441 O O . GLN A 1 176 ? 16.909 8.810 4.655 1.00 93.56 176 GLN A O 1
ATOM 1446 N N . ARG A 1 177 ? 15.048 8.843 5.924 1.00 92.00 177 ARG A N 1
ATOM 1447 C CA . ARG A 1 177 ? 14.287 9.818 5.125 1.00 92.00 177 ARG A CA 1
ATOM 1448 C C . ARG A 1 177 ? 14.091 9.399 3.664 1.00 92.00 177 ARG A C 1
ATOM 1450 O O . ARG A 1 177 ? 14.022 10.242 2.772 1.00 92.00 177 ARG A O 1
ATOM 1457 N N . VAL A 1 178 ? 13.982 8.093 3.400 1.00 91.38 178 VAL A N 1
ATOM 1458 C CA . VAL A 1 178 ? 13.804 7.581 2.023 1.00 91.38 178 VAL A CA 1
ATOM 1459 C C . VAL A 1 178 ? 12.452 7.980 1.424 1.00 91.38 178 VAL A C 1
ATOM 1461 O O . VAL A 1 178 ? 12.303 8.022 0.207 1.00 91.38 178 VAL A O 1
ATOM 1464 N N . TYR A 1 179 ? 11.480 8.311 2.277 1.00 90.44 179 TYR A N 1
ATOM 1465 C CA . TYR A 1 179 ? 10.119 8.665 1.883 1.00 90.44 179 TYR A CA 1
ATOM 1466 C C . TYR A 1 179 ? 9.921 10.162 1.600 1.00 90.44 179 TYR A C 1
ATOM 1468 O O . TYR A 1 179 ? 8.935 10.516 0.964 1.00 90.44 179 TYR A O 1
ATOM 1476 N N . ASP A 1 180 ? 10.854 11.034 2.002 1.00 84.38 180 ASP A N 1
ATOM 1477 C CA . ASP A 1 180 ? 10.734 12.497 1.844 1.00 84.38 180 ASP A CA 1
ATOM 1478 C C . ASP A 1 180 ? 10.705 12.941 0.370 1.00 84.38 180 ASP A C 1
ATOM 1480 O O . ASP A 1 180 ? 10.313 14.061 0.060 1.00 84.38 180 ASP A O 1
ATOM 1484 N N . ARG A 1 181 ? 11.161 12.079 -0.548 1.00 76.50 181 ARG A N 1
ATOM 1485 C CA . ARG A 1 181 ? 11.212 12.354 -1.994 1.00 76.50 181 ARG A CA 1
ATOM 1486 C C . ARG A 1 181 ? 10.043 11.757 -2.771 1.00 76.50 181 ARG A C 1
ATOM 1488 O O . ARG A 1 181 ? 9.973 11.948 -3.984 1.00 76.50 181 ARG A O 1
ATOM 1495 N N . LEU A 1 182 ? 9.162 11.004 -2.114 1.00 79.12 182 LEU A N 1
ATOM 1496 C CA . LEU A 1 182 ? 8.016 10.407 -2.786 1.00 79.12 182 LEU A CA 1
ATOM 1497 C C . LEU A 1 182 ? 7.007 11.503 -3.110 1.00 79.12 182 LEU A C 1
ATOM 1499 O O . LEU A 1 182 ? 6.295 11.965 -2.226 1.00 79.12 182 LEU A O 1
ATOM 1503 N N . LYS A 1 183 ? 6.915 11.880 -4.389 1.00 72.06 183 LYS A N 1
ATOM 1504 C CA . LYS A 1 183 ? 5.814 12.711 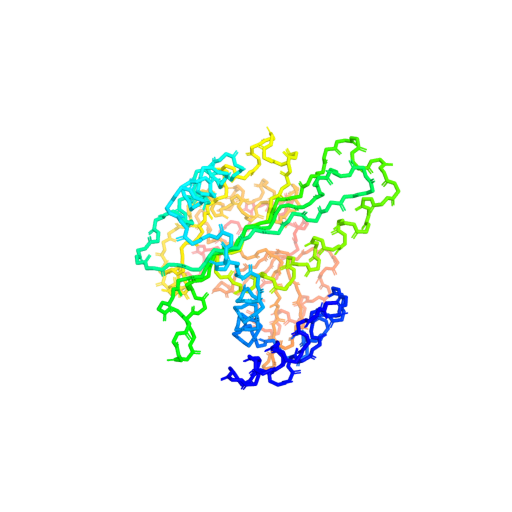-4.878 1.00 72.06 183 LYS A CA 1
ATOM 1505 C C . LYS A 1 183 ? 4.525 11.906 -4.707 1.00 72.06 183 LYS A C 1
ATOM 1507 O O . LYS A 1 183 ? 4.289 10.943 -5.438 1.00 72.06 183 LYS A O 1
ATOM 1512 N N . LEU A 1 184 ? 3.700 12.269 -3.728 1.00 71.31 184 LEU A N 1
ATOM 1513 C CA . LEU A 1 184 ? 2.376 11.674 -3.577 1.00 71.31 184 LEU A CA 1
ATOM 1514 C C . LEU A 1 184 ? 1.506 12.152 -4.744 1.00 71.31 184 LEU A C 1
ATOM 1516 O O . LEU A 1 184 ? 1.017 13.280 -4.738 1.00 71.31 184 LEU A O 1
ATOM 1520 N N . LEU A 1 185 ? 1.357 11.307 -5.766 1.00 56.12 185 LEU A N 1
ATOM 1521 C CA . LEU A 1 185 ? 0.462 11.568 -6.891 1.00 56.12 185 LEU A CA 1
ATOM 1522 C C . LEU A 1 185 ? -0.955 11.778 -6.343 1.00 56.12 185 LEU A C 1
ATOM 1524 O O . LEU A 1 185 ? -1.501 10.902 -5.674 1.00 56.12 185 LEU A O 1
ATOM 1528 N N . ASP A 1 186 ? -1.535 12.951 -6.598 1.00 51.91 186 ASP A N 1
ATOM 1529 C CA . ASP A 1 186 ? -2.957 13.173 -6.347 1.00 51.91 186 ASP A CA 1
ATOM 1530 C C . ASP A 1 186 ? -3.777 12.411 -7.398 1.00 51.91 186 ASP A C 1
ATOM 1532 O O . ASP A 1 186 ? -3.372 12.284 -8.558 1.00 51.91 186 ASP A O 1
ATOM 1536 N N . ASP A 1 187 ? -4.965 11.949 -7.001 1.00 46.81 187 ASP A N 1
ATOM 1537 C CA . ASP A 1 187 ? -5.897 11.163 -7.828 1.00 46.81 187 ASP A CA 1
ATOM 1538 C C . ASP A 1 187 ? -6.334 11.865 -9.139 1.00 46.81 187 ASP A C 1
ATOM 1540 O O . ASP A 1 187 ? -7.008 11.266 -9.977 1.00 46.81 187 ASP A O 1
ATOM 1544 N N . SER A 1 188 ? -5.937 13.122 -9.361 1.00 39.47 188 SER A N 1
ATOM 1545 C CA . SER A 1 188 ? -6.284 13.924 -10.537 1.00 39.47 188 SER A CA 1
ATOM 1546 C C . SER A 1 188 ? -5.464 13.626 -11.801 1.00 39.47 188 SER A C 1
ATOM 1548 O O . SER A 1 188 ? -5.826 14.119 -12.866 1.00 39.47 188 SER A O 1
ATOM 1550 N N . ILE A 1 189 ? -4.393 12.822 -11.738 1.00 39.28 189 ILE A N 1
ATOM 1551 C CA . ILE A 1 189 ? -3.483 12.614 -12.892 1.00 39.28 189 ILE A CA 1
ATOM 1552 C C . ILE A 1 189 ? -3.817 11.346 -13.710 1.00 39.28 189 ILE A C 1
ATOM 1554 O O . ILE A 1 189 ? -3.141 11.019 -14.680 1.00 39.28 189 ILE A O 1
ATOM 1558 N N . ARG A 1 190 ? -4.917 10.638 -13.416 1.00 38.72 190 ARG A N 1
ATOM 1559 C CA . ARG A 1 190 ? -5.329 9.480 -14.240 1.00 38.72 190 ARG A CA 1
ATOM 1560 C C . ARG A 1 190 ? -6.082 9.806 -15.534 1.00 38.72 190 ARG A C 1
ATOM 1562 O O . ARG A 1 190 ? -6.413 8.887 -16.273 1.00 38.72 190 ARG A O 1
ATOM 1569 N N . GLU A 1 191 ? -6.264 11.079 -15.874 1.00 38.22 191 GLU A N 1
ATOM 1570 C CA . GLU A 1 191 ? -6.843 11.491 -17.158 1.00 38.22 191 GLU A CA 1
ATOM 1571 C C . GLU A 1 191 ? -6.064 12.653 -17.783 1.00 38.22 191 GLU A C 1
ATOM 1573 O O . GLU A 1 191 ? -6.497 13.795 -17.693 1.00 38.22 191 GLU A O 1
ATOM 1578 N N . THR A 1 192 ? -4.912 12.394 -18.415 1.00 33.12 192 THR A N 1
ATOM 1579 C CA . THR A 1 192 ? -4.467 13.096 -19.648 1.00 33.12 192 THR A CA 1
ATOM 1580 C C . THR A 1 192 ? -3.149 12.517 -20.178 1.00 33.12 192 THR A C 1
ATOM 1582 O O . THR A 1 192 ? -2.107 13.166 -20.189 1.00 33.12 192 THR A O 1
ATOM 1585 N N . ALA A 1 193 ? -3.185 11.290 -20.702 1.00 35.31 193 ALA A N 1
ATOM 1586 C CA . ALA A 1 193 ? -2.223 10.901 -21.732 1.00 35.31 193 ALA A CA 1
ATOM 1587 C C . ALA A 1 193 ? -2.683 11.560 -23.042 1.00 35.31 193 ALA A C 1
ATOM 1589 O O . ALA A 1 193 ? -3.551 11.046 -23.743 1.00 35.31 193 ALA A O 1
ATOM 1590 N N . GLY A 1 194 ? -2.209 12.779 -23.297 1.00 34.31 194 GLY A N 1
ATOM 1591 C CA . GLY A 1 194 ? -2.650 13.556 -24.454 1.00 34.31 194 GLY A CA 1
ATOM 1592 C C . GLY A 1 194 ? -2.200 15.009 -24.436 1.00 34.31 194 GLY A C 1
ATOM 1593 O O . GLY A 1 194 ? -3.008 15.899 -24.681 1.00 34.31 194 GLY A O 1
ATOM 1594 N N . ALA A 1 195 ? -0.932 15.274 -24.127 1.00 31.58 195 ALA A N 1
ATOM 1595 C CA . ALA A 1 195 ? -0.329 16.572 -24.401 1.00 31.58 195 ALA A CA 1
ATOM 1596 C C . ALA A 1 195 ? 1.155 16.386 -24.729 1.00 31.58 195 ALA A C 1
ATOM 1598 O O . ALA A 1 195 ? 1.973 16.157 -23.843 1.00 31.58 195 ALA A O 1
ATOM 1599 N N . THR A 1 196 ? 1.495 16.494 -26.015 1.00 40.16 196 THR A N 1
ATOM 1600 C CA . THR A 1 196 ? 2.867 16.637 -26.517 1.00 40.16 196 THR A CA 1
ATOM 1601 C C . THR A 1 196 ? 3.499 17.893 -25.924 1.00 40.16 196 THR A C 1
ATOM 1603 O O . THR A 1 196 ? 3.404 18.986 -26.481 1.00 40.16 196 THR A O 1
ATOM 1606 N N . THR A 1 197 ? 4.135 17.720 -24.774 1.00 43.62 197 THR A N 1
ATOM 1607 C CA . THR A 1 197 ? 5.152 18.621 -24.239 1.00 43.62 197 THR A CA 1
ATOM 1608 C C . THR A 1 197 ? 6.471 17.879 -24.394 1.00 43.62 197 THR A C 1
ATOM 1610 O O . THR A 1 197 ? 6.500 16.667 -24.179 1.00 43.62 197 THR A O 1
ATOM 1613 N N . GLN A 1 198 ? 7.543 18.559 -24.809 1.00 51.41 198 GLN A N 1
ATOM 1614 C CA . GLN A 1 198 ? 8.860 17.922 -24.835 1.00 51.41 198 GLN A CA 1
ATOM 1615 C C . GLN A 1 198 ? 9.146 17.306 -23.452 1.00 51.41 198 GLN A C 1
ATOM 1617 O O . GLN A 1 198 ? 8.909 17.984 -22.444 1.00 51.41 198 GLN A O 1
ATOM 1622 N N . PRO A 1 199 ? 9.598 16.040 -23.386 1.00 58.84 199 PRO A N 1
ATOM 1623 C CA . PRO A 1 199 ? 9.901 15.393 -22.119 1.00 58.84 199 PRO A CA 1
ATOM 1624 C C . PRO A 1 199 ? 10.945 16.223 -21.371 1.00 58.84 199 PRO A C 1
ATOM 1626 O O . PRO A 1 199 ? 12.002 16.541 -21.914 1.00 58.84 199 PRO A O 1
ATOM 1629 N N . GLY A 1 200 ? 10.638 16.611 -20.134 1.00 69.38 200 GLY A N 1
ATOM 1630 C CA . GLY A 1 200 ? 11.611 17.282 -19.278 1.00 69.38 200 GLY A CA 1
ATOM 1631 C C . GLY A 1 200 ? 12.760 16.342 -18.900 1.00 69.38 200 GLY A C 1
ATOM 1632 O O . GLY A 1 200 ? 12.641 15.123 -18.997 1.00 69.38 200 GLY A O 1
ATOM 1633 N N . TRP A 1 201 ? 13.857 16.913 -18.400 1.00 70.12 201 TRP A N 1
ATOM 1634 C CA . TRP A 1 201 ? 15.027 16.171 -17.903 1.00 70.12 201 TRP A CA 1
ATOM 1635 C C . TRP A 1 201 ? 14.675 15.063 -16.887 1.00 70.12 201 TRP A C 1
ATOM 1637 O O . TRP A 1 201 ? 15.328 14.025 -16.861 1.00 70.12 201 TRP A O 1
ATOM 1647 N N . GLU A 1 202 ? 13.616 15.248 -16.086 1.00 77.75 202 GLU A N 1
ATOM 1648 C CA . GLU A 1 202 ? 13.133 14.235 -15.132 1.00 77.75 202 GLU A CA 1
ATOM 1649 C C . GLU A 1 202 ? 12.690 12.933 -15.828 1.00 77.75 202 GLU A C 1
ATOM 1651 O O . GLU A 1 202 ? 13.072 11.857 -15.380 1.00 77.75 202 GLU A O 1
ATOM 1656 N N . ALA A 1 203 ? 11.984 13.014 -16.962 1.00 81.06 203 ALA A N 1
ATOM 1657 C CA . ALA A 1 203 ? 11.474 11.836 -17.671 1.00 81.06 203 ALA A CA 1
ATOM 1658 C C . ALA A 1 203 ? 12.599 10.988 -18.296 1.00 81.06 203 ALA A C 1
ATOM 1660 O O . ALA A 1 203 ? 12.521 9.764 -18.343 1.00 81.06 203 ALA A O 1
ATOM 1661 N N . TRP A 1 204 ? 13.689 11.629 -18.729 1.00 88.56 204 TRP A N 1
ATOM 1662 C CA . TRP A 1 204 ? 14.875 10.928 -19.228 1.00 88.56 204 TRP A CA 1
ATOM 1663 C C . TRP A 1 204 ? 15.628 10.176 -18.129 1.00 88.56 204 TRP A C 1
ATOM 1665 O O . TRP A 1 204 ? 16.197 9.118 -18.396 1.00 88.56 204 TRP A O 1
ATOM 1675 N N . ASN A 1 205 ? 15.620 10.680 -16.892 1.00 83.88 205 ASN A N 1
ATOM 1676 C CA . ASN A 1 205 ? 16.220 9.958 -15.771 1.00 83.88 205 ASN A CA 1
ATOM 1677 C C . ASN A 1 205 ? 15.412 8.723 -15.378 1.00 83.88 205 ASN A C 1
ATOM 1679 O O . ASN A 1 205 ? 16.021 7.704 -15.076 1.00 83.88 205 ASN A O 1
ATOM 1683 N N . GLU A 1 206 ? 14.080 8.778 -15.432 1.00 82.81 206 GLU A N 1
ATOM 1684 C CA . GLU A 1 206 ? 13.235 7.603 -15.167 1.00 82.81 206 GLU A CA 1
ATOM 1685 C C . GLU A 1 206 ? 13.569 6.455 -16.138 1.00 82.81 206 GLU A C 1
ATOM 1687 O O . GLU A 1 206 ? 13.799 5.325 -15.712 1.00 82.81 206 GLU A O 1
ATOM 1692 N N . VAL A 1 207 ? 13.731 6.755 -17.433 1.00 85.25 207 VAL A N 1
ATOM 1693 C CA . VAL A 1 207 ? 14.178 5.766 -18.435 1.00 85.25 207 VAL A CA 1
ATOM 1694 C C . VAL A 1 207 ? 15.576 5.220 -18.112 1.00 85.25 207 VAL A C 1
ATOM 1696 O O . VAL A 1 207 ? 15.826 4.023 -18.256 1.00 85.25 207 VAL A O 1
ATOM 1699 N N . LYS A 1 208 ? 16.506 6.063 -17.645 1.00 85.44 208 LYS A N 1
ATOM 1700 C CA . LYS A 1 208 ? 17.843 5.606 -17.224 1.00 85.44 208 LYS A CA 1
ATOM 1701 C C . LYS A 1 208 ? 17.790 4.685 -16.010 1.00 85.44 208 LYS A C 1
ATOM 1703 O O . LYS A 1 208 ? 18.531 3.712 -15.967 1.00 85.44 208 LYS A O 1
ATOM 1708 N N . GLU A 1 209 ? 16.926 4.960 -15.039 1.00 87.56 209 GLU A N 1
ATOM 1709 C CA . GLU A 1 209 ? 16.755 4.102 -13.859 1.00 87.56 209 GLU A CA 1
ATOM 1710 C C . GLU A 1 209 ? 16.195 2.718 -14.220 1.00 87.56 209 GLU A C 1
ATOM 1712 O O . GLU A 1 209 ? 16.481 1.738 -13.532 1.00 87.56 209 GLU A O 1
ATOM 1717 N N . MET A 1 210 ? 15.442 2.624 -15.320 1.00 78.50 210 MET A N 1
ATOM 1718 C CA . MET A 1 210 ? 14.869 1.374 -15.830 1.00 78.50 210 MET A CA 1
ATOM 1719 C C . MET A 1 210 ? 15.794 0.595 -16.777 1.00 78.50 210 MET A C 1
ATOM 1721 O O . MET A 1 210 ? 15.493 -0.551 -17.101 1.00 78.50 210 MET A O 1
ATOM 1725 N N . THR A 1 211 ? 16.907 1.185 -17.218 1.00 86.62 211 THR A N 1
ATOM 1726 C CA . THR A 1 211 ? 17.807 0.606 -18.229 1.00 86.62 211 THR A CA 1
ATOM 1727 C C . THR A 1 211 ? 19.209 0.371 -17.676 1.00 86.62 211 THR A C 1
ATOM 1729 O O . THR A 1 211 ? 19.637 0.965 -16.684 1.00 86.62 211 THR A O 1
ATOM 1732 N N . ALA A 1 212 ? 19.967 -0.516 -18.323 1.00 86.38 212 ALA A N 1
ATOM 1733 C CA . ALA A 1 212 ? 21.349 -0.776 -17.931 1.00 86.38 212 ALA A CA 1
ATOM 1734 C C . ALA A 1 212 ? 22.231 0.482 -18.070 1.00 86.38 212 ALA A C 1
ATOM 1736 O O .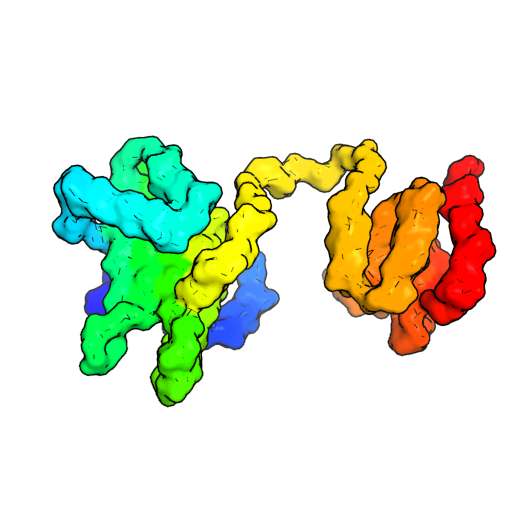 ALA A 1 212 ? 22.120 1.221 -19.048 1.00 86.38 212 ALA A O 1
ATOM 1737 N N . GLU A 1 213 ? 23.192 0.669 -17.153 1.00 88.69 213 GLU A N 1
ATOM 1738 C CA . GLU A 1 213 ? 24.128 1.814 -17.152 1.00 88.69 213 GLU A CA 1
ATOM 1739 C C . GLU A 1 213 ? 24.860 2.008 -18.492 1.00 88.69 213 GLU A C 1
ATOM 1741 O O . GLU A 1 213 ? 25.183 3.127 -18.889 1.00 88.69 213 GLU A O 1
ATOM 1746 N N . THR A 1 214 ? 25.078 0.923 -19.242 1.00 91.88 214 THR A N 1
ATOM 1747 C CA . THR A 1 214 ? 25.690 0.954 -20.578 1.00 91.88 214 THR A CA 1
ATOM 1748 C C . THR A 1 214 ? 24.888 1.754 -21.608 1.00 91.88 214 THR A C 1
ATOM 1750 O O . THR A 1 214 ? 25.461 2.193 -22.601 1.00 91.88 214 THR A O 1
ATOM 1753 N N . LEU A 1 215 ? 23.583 1.951 -21.392 1.00 90.94 215 LEU A N 1
ATOM 1754 C CA . LEU A 1 215 ? 22.701 2.728 -22.267 1.00 90.94 215 LEU A CA 1
ATOM 1755 C C . LEU A 1 215 ? 22.621 4.205 -21.880 1.00 90.94 215 LEU A C 1
ATOM 1757 O O . LEU A 1 215 ? 22.154 5.012 -22.680 1.00 90.94 215 LEU A O 1
ATOM 1761 N N . HIS A 1 216 ? 23.097 4.599 -20.695 1.00 92.94 216 HIS A N 1
ATOM 1762 C CA . HIS A 1 216 ? 22.899 5.963 -20.191 1.00 92.94 216 HIS A CA 1
ATOM 1763 C C . HIS A 1 216 ? 23.548 7.016 -21.091 1.00 92.94 216 HIS A C 1
ATOM 1765 O O . HIS A 1 216 ? 22.918 8.029 -21.375 1.00 92.94 216 HIS A O 1
ATOM 1771 N N . GLY A 1 217 ? 24.749 6.742 -21.614 1.00 91.94 217 GLY A N 1
ATOM 1772 C CA . GLY A 1 217 ? 25.421 7.641 -22.560 1.00 91.94 217 GLY A CA 1
ATOM 1773 C C . GLY A 1 217 ? 24.696 7.764 -23.908 1.00 91.94 217 GLY A C 1
ATOM 1774 O O . GLY A 1 217 ? 24.675 8.841 -24.504 1.00 91.94 217 GLY A O 1
ATOM 1775 N N . LEU A 1 218 ? 24.052 6.686 -24.373 1.00 93.38 218 LEU A N 1
ATOM 1776 C CA . LEU A 1 218 ? 23.193 6.732 -25.557 1.00 93.38 218 LEU A CA 1
ATOM 1777 C C . LEU A 1 218 ? 21.944 7.576 -25.278 1.00 93.38 218 LEU A C 1
ATOM 1779 O O . LEU A 1 218 ? 21.624 8.447 -26.076 1.00 93.38 218 LEU A O 1
ATOM 1783 N N . LEU A 1 219 ? 21.278 7.366 -24.140 1.00 92.50 219 LEU A N 1
ATOM 1784 C CA . LEU A 1 219 ? 20.094 8.132 -23.735 1.00 92.50 219 LEU A CA 1
ATOM 1785 C C . LEU A 1 219 ? 20.397 9.629 -23.577 1.00 92.50 219 LEU A C 1
ATOM 1787 O O . LEU A 1 219 ? 19.599 10.451 -24.017 1.00 92.50 219 LEU A O 1
ATOM 1791 N N . ASP A 1 220 ? 21.564 9.986 -23.028 1.00 91.56 220 ASP A N 1
ATOM 1792 C CA . ASP A 1 220 ? 22.044 11.375 -23.001 1.00 91.56 220 ASP A CA 1
ATOM 1793 C C . ASP A 1 220 ? 22.170 11.951 -24.412 1.00 91.56 220 ASP A C 1
ATOM 1795 O O . ASP A 1 220 ? 21.619 13.009 -24.704 1.00 91.56 220 ASP A O 1
ATOM 1799 N N . THR A 1 221 ? 22.819 11.213 -25.314 1.00 90.50 221 THR A N 1
ATOM 1800 C CA . THR A 1 221 ? 23.001 11.644 -26.706 1.00 90.50 221 THR A CA 1
ATOM 1801 C C . THR A 1 221 ? 21.652 11.827 -27.414 1.00 90.50 221 THR A C 1
ATOM 1803 O O . THR A 1 221 ? 21.437 12.825 -28.095 1.00 90.50 221 THR A O 1
ATOM 1806 N N . LEU A 1 222 ? 20.712 10.894 -27.247 1.00 91.50 222 LEU A N 1
ATOM 1807 C CA . LEU A 1 222 ? 19.375 10.988 -27.844 1.00 91.50 222 LEU A CA 1
ATOM 1808 C C . LEU A 1 222 ? 18.611 12.207 -27.302 1.00 91.50 222 LEU A C 1
ATOM 1810 O O . LEU A 1 222 ? 18.022 12.956 -28.083 1.00 91.50 222 LEU A O 1
ATOM 1814 N N . SER A 1 223 ? 18.682 12.448 -25.989 1.00 90.12 223 SER A N 1
ATOM 1815 C CA . SER A 1 223 ? 18.072 13.618 -25.350 1.00 90.12 223 SER A CA 1
ATOM 1816 C C . SER A 1 223 ? 18.666 14.938 -25.847 1.00 90.12 223 SER A C 1
ATOM 1818 O O . SER A 1 223 ? 17.919 15.891 -26.051 1.00 90.12 223 SER A O 1
ATOM 1820 N N . GLU A 1 224 ? 19.987 15.019 -26.030 1.00 89.44 224 GLU A N 1
ATOM 1821 C CA . GLU A 1 224 ? 20.674 16.215 -26.547 1.00 89.44 224 GLU A CA 1
ATOM 1822 C C . GLU A 1 224 ? 20.315 16.520 -28.009 1.00 89.44 224 GLU A C 1
ATOM 1824 O O . GLU A 1 224 ? 20.421 17.664 -28.451 1.00 89.44 224 GLU A O 1
ATOM 1829 N N . HIS A 1 225 ? 19.874 15.503 -28.751 1.00 87.94 225 HIS A N 1
ATOM 1830 C CA . HIS A 1 225 ? 19.504 15.582 -30.161 1.00 87.94 225 HIS A CA 1
ATOM 1831 C C . HIS A 1 225 ? 17.984 15.603 -30.402 1.00 87.94 225 HIS A C 1
ATOM 1833 O O . HIS A 1 225 ? 17.528 15.226 -31.482 1.00 87.94 225 HIS A O 1
ATOM 1839 N N . ASP A 1 226 ? 17.200 16.053 -29.418 1.00 85.38 226 ASP A N 1
ATOM 1840 C CA . ASP A 1 226 ? 15.746 16.246 -29.523 1.00 85.38 226 ASP A CA 1
ATOM 1841 C C . ASP A 1 226 ? 14.968 14.985 -29.953 1.00 85.38 226 ASP A C 1
ATOM 1843 O O . ASP A 1 226 ? 13.899 15.073 -30.570 1.00 85.38 226 ASP A O 1
ATOM 1847 N N . TRP A 1 227 ? 15.474 13.790 -29.630 1.00 88.69 227 TRP A N 1
ATOM 1848 C CA . TRP A 1 227 ? 14.690 12.574 -29.825 1.00 88.69 227 TRP A CA 1
ATOM 1849 C C . TRP A 1 227 ? 13.454 12.580 -28.915 1.00 88.69 227 TRP A C 1
ATOM 1851 O O . TRP A 1 227 ? 13.501 13.108 -27.800 1.00 88.69 227 TRP A O 1
ATOM 1861 N N . PRO A 1 228 ? 12.332 11.977 -29.347 1.00 88.94 228 PRO A N 1
ATOM 1862 C CA . PRO A 1 228 ? 11.251 11.671 -28.422 1.00 88.94 228 PRO A CA 1
ATOM 1863 C C . PRO A 1 228 ? 11.748 10.710 -27.334 1.00 88.94 228 PRO A C 1
ATOM 1865 O 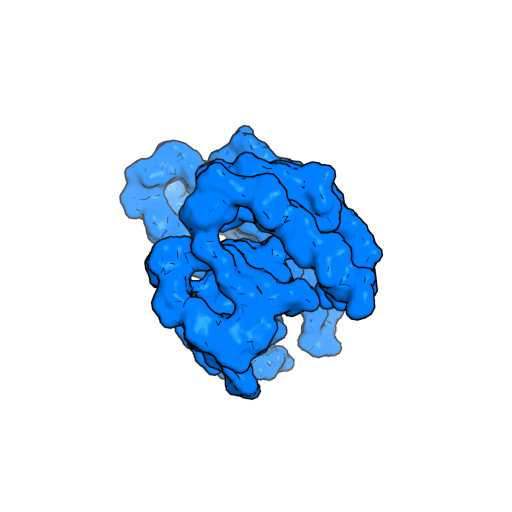O . PRO A 1 228 ? 12.686 9.941 -27.550 1.00 88.94 228 PRO A O 1
ATOM 1868 N N . LEU A 1 229 ? 11.110 10.741 -26.165 1.00 89.94 229 LEU A N 1
ATOM 1869 C CA . LEU A 1 229 ? 11.430 9.809 -25.086 1.00 89.94 229 LEU A CA 1
ATOM 1870 C C . LEU A 1 229 ? 11.132 8.370 -25.552 1.00 89.94 229 LEU A C 1
ATOM 1872 O O . LEU A 1 229 ? 10.028 8.141 -26.054 1.00 89.94 229 LEU A O 1
ATOM 1876 N N . PRO A 1 230 ? 12.077 7.421 -25.432 1.00 92.94 230 PRO A N 1
ATOM 1877 C CA . PRO A 1 230 ? 11.783 6.016 -25.676 1.00 92.94 230 PRO A CA 1
ATOM 1878 C C . PRO A 1 230 ? 10.946 5.415 -24.550 1.00 92.94 230 PRO A C 1
ATOM 1880 O O . PRO A 1 230 ? 11.037 5.829 -23.394 1.00 92.94 230 PRO A O 1
ATOM 1883 N N . GLU A 1 231 ? 10.212 4.364 -24.884 1.00 91.81 231 GLU A N 1
ATOM 1884 C CA . GLU A 1 231 ? 9.691 3.409 -23.915 1.00 91.81 231 GLU A CA 1
ATOM 1885 C C . GLU A 1 231 ? 10.747 2.329 -23.650 1.00 91.81 231 GLU A C 1
ATOM 1887 O O . GLU A 1 231 ? 11.257 1.722 -24.595 1.00 91.81 231 GLU A O 1
ATOM 1892 N N . ALA A 1 232 ? 11.101 2.120 -22.379 1.00 91.75 232 ALA A N 1
ATOM 1893 C CA . ALA A 1 232 ? 12.036 1.077 -21.961 1.00 91.75 232 ALA A CA 1
ATOM 1894 C C . ALA A 1 232 ? 11.301 -0.246 -21.704 1.00 91.75 232 ALA A C 1
ATOM 1896 O O . ALA A 1 232 ? 10.307 -0.261 -20.979 1.00 91.75 232 ALA A O 1
ATOM 1897 N N . GLY A 1 233 ? 11.811 -1.350 -22.258 1.00 87.69 233 GLY A N 1
ATOM 1898 C CA . GLY A 1 233 ? 11.213 -2.681 -22.122 1.00 87.69 233 GLY A CA 1
ATOM 1899 C C . GLY A 1 233 ? 9.858 -2.811 -22.827 1.00 87.69 233 GLY A C 1
ATOM 1900 O O . GLY A 1 233 ? 8.919 -3.359 -22.258 1.00 87.69 233 GLY A O 1
ATOM 1901 N N . PHE A 1 234 ? 9.750 -2.279 -24.046 1.00 91.50 234 PHE A N 1
ATOM 1902 C CA . PHE A 1 234 ? 8.519 -2.259 -24.833 1.00 91.50 234 PHE A CA 1
ATOM 1903 C C . PHE A 1 234 ? 8.066 -3.664 -25.234 1.00 91.50 234 PHE A C 1
ATOM 1905 O O . PHE A 1 234 ? 8.851 -4.462 -25.750 1.00 91.50 234 PHE A O 1
ATOM 1912 N N . GLU A 1 235 ? 6.769 -3.929 -25.094 1.00 93.06 235 GLU A N 1
ATOM 1913 C CA . GLU A 1 235 ? 6.134 -5.188 -25.474 1.00 93.06 235 GLU A CA 1
ATOM 1914 C C . GLU A 1 235 ? 5.203 -4.983 -26.678 1.00 93.06 235 GLU A C 1
ATOM 1916 O O . GLU A 1 235 ? 4.166 -4.322 -26.599 1.00 93.06 235 GLU A O 1
ATOM 1921 N N . LEU A 1 236 ? 5.542 -5.591 -27.818 1.00 91.06 236 LEU A N 1
ATOM 1922 C CA . LEU A 1 236 ? 4.675 -5.596 -28.991 1.00 91.06 236 LEU A CA 1
ATOM 1923 C C . LEU A 1 236 ? 3.569 -6.634 -28.798 1.00 91.06 236 LEU A C 1
ATOM 1925 O O . LEU A 1 236 ? 3.853 -7.818 -28.598 1.00 91.06 236 LEU A O 1
ATOM 1929 N N . THR A 1 237 ? 2.313 -6.205 -28.921 1.00 91.12 237 THR A N 1
ATOM 1930 C CA . THR A 1 237 ? 1.142 -7.074 -28.754 1.00 91.12 237 THR A CA 1
ATOM 1931 C C . THR A 1 237 ? 0.407 -7.348 -30.063 1.00 91.12 237 THR A C 1
ATOM 1933 O O . THR A 1 237 ? 0.436 -6.556 -31.008 1.00 91.12 237 THR A O 1
ATOM 1936 N N . ASP A 1 238 ? -0.257 -8.501 -30.137 1.00 86.31 238 ASP A N 1
ATOM 1937 C CA . ASP A 1 238 ? -1.144 -8.844 -31.245 1.00 86.31 238 ASP A CA 1
ATOM 1938 C C . ASP A 1 238 ? -2.556 -8.239 -31.080 1.00 86.31 238 ASP A C 1
ATOM 1940 O O . ASP A 1 238 ? -2.896 -7.594 -30.090 1.00 86.31 238 ASP A O 1
ATOM 1944 N N . SER A 1 239 ? -3.441 -8.495 -32.051 1.00 81.88 239 SER A N 1
ATOM 1945 C CA . SER A 1 239 ? -4.845 -8.034 -32.015 1.00 81.88 239 SER A CA 1
ATOM 1946 C C . SER A 1 239 ? -5.681 -8.539 -30.824 1.00 81.88 239 SER A C 1
ATOM 1948 O O . SER A 1 239 ? -6.812 -8.087 -30.637 1.00 81.88 239 SER A O 1
ATOM 1950 N N . ARG A 1 240 ? -5.172 -9.507 -30.055 1.00 75.31 240 ARG A N 1
ATOM 1951 C CA . ARG A 1 240 ? -5.803 -10.080 -28.861 1.00 75.31 240 ARG A CA 1
ATOM 1952 C C . ARG A 1 240 ? -5.156 -9.574 -27.569 1.00 75.31 240 ARG A C 1
ATOM 1954 O O . ARG A 1 240 ? -5.645 -9.933 -26.502 1.00 75.31 240 ARG A O 1
ATOM 1961 N N . GLY A 1 241 ? -4.127 -8.729 -27.666 1.00 74.88 241 GLY A N 1
ATOM 1962 C CA . GLY A 1 241 ? -3.372 -8.208 -26.531 1.00 74.88 241 GLY A CA 1
ATOM 1963 C C . GLY A 1 241 ? -2.309 -9.171 -26.000 1.00 74.88 241 GLY A C 1
ATOM 1964 O O . GLY A 1 241 ? -1.806 -8.950 -24.904 1.00 74.88 241 GLY A O 1
ATOM 1965 N N . GLU A 1 242 ? -1.977 -10.237 -26.735 1.00 79.81 242 GLU A N 1
ATOM 1966 C CA . GLU A 1 242 ? -0.898 -11.155 -26.354 1.00 79.81 242 GLU A CA 1
ATOM 1967 C C . GLU A 1 242 ? 0.452 -10.569 -26.767 1.00 79.81 242 GLU A C 1
ATOM 1969 O O . GLU A 1 242 ? 0.597 -10.085 -27.890 1.00 79.81 242 GLU A O 1
ATOM 1974 N N . ILE A 1 243 ? 1.445 -10.638 -25.880 1.00 86.88 243 ILE A N 1
ATOM 1975 C CA . ILE A 1 243 ? 2.808 -10.163 -26.147 1.00 86.88 243 ILE A CA 1
ATOM 1976 C C . ILE A 1 243 ? 3.487 -11.137 -27.111 1.00 86.88 243 ILE A C 1
ATOM 1978 O O . ILE A 1 243 ? 3.613 -12.329 -26.825 1.00 86.88 243 ILE A O 1
ATOM 1982 N N . ILE A 1 244 ? 3.926 -10.629 -28.260 1.00 90.56 244 ILE A N 1
ATOM 1983 C CA . ILE A 1 244 ? 4.531 -11.422 -29.340 1.00 90.56 244 ILE A CA 1
ATOM 1984 C C . ILE A 1 244 ? 6.003 -11.082 -29.596 1.00 90.56 244 ILE A C 1
ATOM 1986 O O . ILE A 1 244 ? 6.680 -11.837 -30.293 1.00 90.56 244 ILE A O 1
ATOM 1990 N N . ALA A 1 245 ? 6.496 -9.969 -29.052 1.00 91.50 245 ALA A N 1
ATOM 1991 C CA . ALA A 1 245 ? 7.894 -9.554 -29.122 1.00 91.50 245 ALA A CA 1
ATOM 1992 C C . ALA A 1 245 ? 8.209 -8.504 -28.045 1.00 91.50 245 ALA A C 1
ATOM 1994 O O . ALA A 1 245 ? 7.305 -7.802 -27.595 1.00 91.50 245 ALA A O 1
ATOM 1995 N N . SER A 1 246 ? 9.484 -8.372 -27.672 1.00 92.44 246 SER A N 1
ATOM 1996 C CA . SER A 1 246 ? 9.971 -7.328 -26.762 1.00 92.44 246 SER A CA 1
ATOM 1997 C C . SER A 1 246 ? 11.156 -6.565 -27.353 1.00 92.44 246 SER A C 1
ATOM 1999 O O . SER A 1 246 ? 11.897 -7.106 -28.178 1.00 92.44 246 SER A O 1
ATOM 2001 N N . ALA A 1 247 ? 11.319 -5.312 -26.937 1.00 93.38 247 ALA A N 1
ATOM 2002 C CA . ALA A 1 247 ? 12.455 -4.470 -27.280 1.00 93.38 247 ALA A CA 1
ATOM 2003 C C . ALA A 1 247 ? 12.923 -3.664 -26.066 1.00 93.38 247 ALA A C 1
ATOM 2005 O O . ALA A 1 247 ? 12.111 -3.041 -25.384 1.00 93.38 247 ALA A O 1
ATOM 2006 N N . GLU A 1 248 ? 14.234 -3.590 -25.854 1.00 94.00 248 GLU A N 1
ATOM 2007 C CA . GLU A 1 248 ? 14.814 -2.774 -24.786 1.00 94.00 248 GLU A CA 1
ATOM 2008 C C . GLU A 1 248 ? 14.421 -1.291 -24.867 1.00 94.00 248 GLU A C 1
ATOM 2010 O O . GLU A 1 248 ? 14.090 -0.704 -23.842 1.00 94.00 248 GLU A O 1
ATOM 2015 N N . LEU A 1 249 ? 14.456 -0.675 -26.055 1.00 94.12 249 LEU A N 1
ATOM 2016 C CA . LEU A 1 249 ? 14.000 0.705 -26.270 1.00 94.12 249 LEU A CA 1
ATOM 2017 C C . LEU A 1 249 ? 13.115 0.775 -27.510 1.00 94.12 249 LEU A C 1
ATOM 2019 O O . LEU A 1 249 ? 13.510 0.301 -28.576 1.00 94.12 249 LEU A O 1
ATOM 2023 N N . ALA A 1 250 ? 11.958 1.422 -27.416 1.00 94.62 250 ALA A N 1
ATOM 2024 C CA . ALA A 1 250 ? 11.076 1.603 -28.562 1.00 94.62 250 ALA A CA 1
ATOM 2025 C C . ALA A 1 250 ? 10.470 3.003 -28.645 1.00 94.62 250 ALA A C 1
ATOM 2027 O O . ALA A 1 250 ? 10.256 3.689 -27.649 1.00 94.62 250 ALA A O 1
ATOM 2028 N N . TRP A 1 251 ? 10.148 3.401 -29.871 1.00 94.12 251 TRP A N 1
ATOM 2029 C CA . TRP A 1 251 ? 9.401 4.609 -30.188 1.00 94.12 251 TRP A CA 1
ATOM 2030 C C . TRP A 1 251 ? 8.207 4.230 -31.046 1.00 94.12 251 TRP A C 1
ATOM 2032 O O . TRP A 1 251 ? 8.333 4.063 -32.265 1.00 94.12 251 TRP A O 1
ATOM 2042 N N . GLU A 1 252 ? 7.045 4.091 -30.411 1.00 88.75 252 GLU A N 1
ATOM 2043 C CA . GLU A 1 252 ? 5.849 3.589 -31.084 1.00 88.75 252 GLU A CA 1
ATOM 2044 C C . GLU A 1 252 ? 5.396 4.468 -32.249 1.00 88.75 252 GLU A C 1
ATOM 2046 O O . GLU A 1 252 ? 5.134 3.956 -33.341 1.00 88.75 252 GLU A O 1
ATOM 2051 N N . GLU A 1 253 ? 5.395 5.784 -32.052 1.00 88.06 253 GLU A N 1
ATOM 2052 C CA . GLU A 1 253 ? 5.023 6.758 -33.084 1.00 88.06 253 GLU A CA 1
ATOM 2053 C C . GLU A 1 253 ? 5.982 6.736 -34.284 1.00 88.06 253 GLU A C 1
ATOM 2055 O O . GLU A 1 253 ? 5.580 6.958 -35.425 1.00 88.06 253 GLU A O 1
ATOM 2060 N N . LEU A 1 254 ? 7.261 6.424 -34.051 1.00 90.06 254 LEU A N 1
ATOM 2061 C CA . LEU A 1 254 ? 8.277 6.333 -35.106 1.00 90.06 254 LEU A CA 1
ATOM 2062 C C . LEU A 1 254 ? 8.361 4.940 -35.740 1.00 90.06 254 LEU A C 1
ATOM 2064 O O . LEU A 1 254 ? 9.135 4.754 -36.693 1.00 90.06 254 LEU A O 1
ATOM 2068 N N . LYS A 1 255 ? 7.622 3.971 -35.180 1.00 93.81 255 LYS A N 1
ATOM 2069 C CA . LYS A 1 255 ? 7.745 2.534 -35.445 1.00 93.81 255 LYS A CA 1
ATOM 2070 C C . LYS A 1 255 ? 9.217 2.126 -35.512 1.00 93.81 255 LYS A C 1
ATOM 2072 O O . LYS A 1 255 ? 9.708 1.648 -36.536 1.00 93.81 255 LYS A O 1
ATOM 2077 N N . MET A 1 256 ? 9.943 2.396 -34.429 1.00 95.50 256 MET A N 1
ATOM 2078 C CA . MET A 1 256 ? 11.367 2.087 -34.290 1.00 95.50 256 MET A CA 1
ATOM 2079 C C . MET A 1 256 ? 11.646 1.351 -32.981 1.00 95.50 256 MET A C 1
ATOM 2081 O O . MET A 1 256 ? 11.122 1.749 -31.947 1.00 95.50 256 MET A O 1
ATOM 2085 N N . ALA A 1 257 ? 12.477 0.312 -33.027 1.00 96.25 257 ALA A N 1
ATOM 2086 C CA . ALA A 1 257 ? 12.864 -0.469 -31.858 1.00 96.25 257 ALA A CA 1
ATOM 2087 C C . ALA A 1 257 ? 14.371 -0.762 -31.863 1.00 96.25 257 ALA A C 1
ATOM 2089 O O . ALA A 1 257 ? 14.942 -1.110 -32.903 1.00 96.25 257 ALA A O 1
ATOM 2090 N N . PHE A 1 258 ? 15.014 -0.621 -30.706 1.00 95.88 258 PHE A N 1
ATOM 2091 C CA . PHE A 1 258 ? 16.388 -1.040 -30.462 1.00 95.88 258 PHE A CA 1
ATOM 2092 C C . PHE A 1 258 ? 16.390 -2.282 -29.574 1.00 95.88 258 PHE A C 1
ATOM 2094 O O . PHE A 1 258 ? 15.812 -2.273 -28.491 1.00 95.88 258 PHE A O 1
ATOM 2101 N N . LEU A 1 259 ? 17.033 -3.344 -30.054 1.00 96.00 259 LEU A N 1
ATOM 2102 C CA . LEU A 1 259 ? 16.968 -4.675 -29.455 1.00 96.00 259 LEU A CA 1
ATOM 2103 C C . LEU A 1 259 ? 18.335 -5.093 -28.919 1.00 96.00 259 LEU A C 1
ATOM 2105 O O . LEU A 1 259 ? 19.368 -4.880 -29.569 1.00 96.00 259 LEU A O 1
ATOM 2109 N N . TRP A 1 260 ? 18.347 -5.752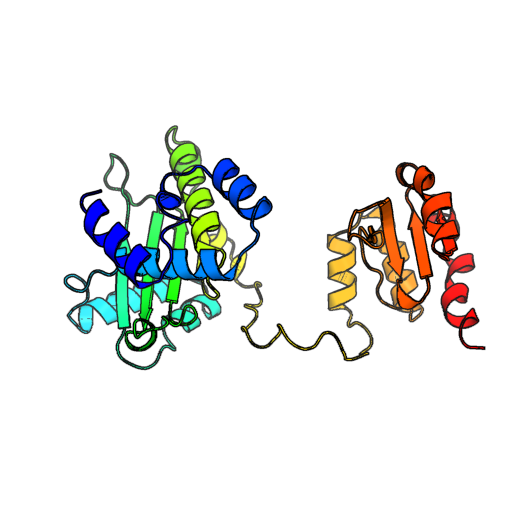 -27.764 1.00 92.25 260 TRP A N 1
ATOM 2110 C CA . TRP A 1 260 ? 19.514 -6.503 -27.320 1.00 92.25 260 TRP A CA 1
ATOM 2111 C C . TRP A 1 260 ? 19.748 -7.736 -28.186 1.00 92.25 260 TRP A C 1
ATOM 2113 O O . TRP A 1 260 ? 18.866 -8.220 -28.889 1.00 92.25 260 TRP A O 1
ATOM 2123 N N . LYS A 1 261 ? 20.959 -8.297 -28.095 1.00 91.44 261 LYS A N 1
ATOM 2124 C CA . LYS A 1 261 ? 21.337 -9.507 -28.836 1.00 91.44 261 LYS A CA 1
ATOM 2125 C C . LYS A 1 261 ? 20.348 -10.658 -28.624 1.00 91.44 261 LYS A C 1
ATOM 2127 O O . LYS A 1 261 ? 20.037 -11.353 -29.583 1.00 91.44 261 LYS A O 1
ATOM 2132 N N . ASP A 1 262 ? 19.877 -10.831 -27.393 1.00 90.06 262 ASP A N 1
ATOM 2133 C CA . ASP A 1 262 ? 18.963 -11.913 -27.020 1.00 90.06 262 ASP A CA 1
ATOM 2134 C C . ASP A 1 262 ? 17.507 -11.624 -27.438 1.00 90.06 262 ASP A C 1
ATOM 2136 O O . ASP A 1 262 ? 16.669 -12.518 -27.402 1.00 90.06 262 ASP A O 1
ATOM 2140 N N . GLU A 1 263 ? 17.210 -10.398 -27.879 1.00 89.88 263 GLU A N 1
ATOM 2141 C CA . GLU A 1 263 ? 15.903 -9.990 -28.406 1.00 89.88 263 GLU A CA 1
ATOM 2142 C C . GLU A 1 263 ? 15.857 -10.011 -29.937 1.00 89.88 263 GLU A C 1
ATOM 2144 O O . GLU A 1 263 ? 14.772 -9.952 -30.507 1.00 89.88 263 GLU A O 1
ATOM 2149 N N . LEU A 1 264 ? 17.002 -10.119 -30.628 1.00 91.56 264 LEU A N 1
ATOM 2150 C CA . LEU A 1 264 ? 17.066 -10.103 -32.099 1.00 91.56 264 LEU A CA 1
ATOM 2151 C C . LEU A 1 264 ? 16.252 -11.223 -32.761 1.00 91.56 264 LEU A C 1
ATOM 2153 O O . LEU A 1 264 ? 15.861 -11.077 -33.916 1.00 91.56 264 LEU A O 1
ATOM 2157 N N . ASP A 1 265 ? 15.926 -12.292 -32.031 1.00 92.31 265 ASP A N 1
ATOM 2158 C CA . ASP A 1 265 ? 14.989 -13.327 -32.483 1.00 92.31 265 ASP A CA 1
ATOM 2159 C C . ASP A 1 265 ? 13.582 -12.760 -32.785 1.00 92.31 265 ASP A C 1
ATOM 2161 O O . ASP A 1 265 ? 12.823 -13.350 -33.553 1.00 92.31 265 ASP A O 1
ATOM 2165 N N . TYR A 1 266 ? 13.238 -11.591 -32.232 1.00 92.69 266 TYR A N 1
ATOM 2166 C CA . TYR A 1 266 ? 11.989 -10.873 -32.485 1.00 92.69 266 TYR A CA 1
ATOM 2167 C C . TYR A 1 266 ? 12.046 -9.884 -33.656 1.00 92.69 266 TYR A C 1
ATOM 2169 O O . TYR A 1 266 ? 11.025 -9.262 -33.964 1.00 92.69 266 TYR A O 1
ATOM 2177 N N . GLN A 1 267 ? 13.197 -9.728 -34.319 1.00 93.56 267 GLN A N 1
ATOM 2178 C CA . GLN A 1 267 ? 13.368 -8.766 -35.411 1.00 93.56 267 GLN A CA 1
ATOM 2179 C C . GLN A 1 267 ? 12.302 -8.945 -36.501 1.00 93.56 267 GLN A C 1
ATOM 2181 O O . GLN A 1 267 ? 11.601 -7.988 -36.831 1.00 93.56 267 GLN A O 1
ATOM 2186 N N . ASP A 1 268 ? 12.117 -10.173 -36.995 1.00 94.62 268 ASP A N 1
ATOM 2187 C CA . ASP A 1 268 ? 11.132 -10.474 -38.040 1.00 94.62 268 ASP A CA 1
ATOM 2188 C C . ASP A 1 268 ? 9.702 -10.111 -37.597 1.00 94.62 268 ASP A C 1
ATOM 2190 O O . ASP A 1 268 ? 8.907 -9.611 -38.393 1.00 94.62 268 ASP A O 1
ATOM 2194 N N . THR A 1 269 ? 9.365 -10.318 -36.318 1.00 94.81 269 THR A N 1
ATOM 2195 C CA . THR A 1 269 ? 8.043 -9.991 -35.758 1.00 94.81 269 THR A CA 1
ATOM 2196 C C . THR A 1 269 ? 7.784 -8.485 -35.776 1.00 94.81 269 THR A C 1
ATOM 2198 O O . THR A 1 269 ? 6.708 -8.045 -36.188 1.00 94.81 269 THR A O 1
ATOM 2201 N N . PHE A 1 270 ? 8.774 -7.685 -35.376 1.00 95.94 270 PHE A N 1
ATOM 2202 C CA . PHE A 1 270 ? 8.697 -6.226 -35.431 1.00 95.94 270 PHE A CA 1
ATOM 2203 C C . PHE A 1 270 ? 8.627 -5.713 -36.875 1.00 95.94 270 PHE A C 1
ATOM 2205 O O . PHE A 1 270 ? 7.775 -4.879 -37.191 1.00 95.94 270 PHE A O 1
ATOM 2212 N N . GLU A 1 271 ? 9.466 -6.234 -37.772 1.00 95.50 271 GLU A N 1
ATOM 2213 C CA . GLU A 1 271 ? 9.485 -5.832 -39.183 1.00 95.50 271 GLU A CA 1
ATOM 2214 C C . GLU A 1 271 ? 8.165 -6.162 -39.895 1.00 95.50 271 GLU A C 1
ATOM 2216 O O . GLU A 1 271 ? 7.625 -5.327 -40.626 1.00 95.50 271 GLU A O 1
ATOM 2221 N N . LEU A 1 272 ? 7.576 -7.333 -39.624 1.00 94.12 272 LEU A N 1
ATOM 2222 C CA . LEU A 1 272 ? 6.242 -7.701 -40.113 1.00 94.12 272 LEU A CA 1
ATOM 2223 C C . LEU A 1 272 ? 5.145 -6.765 -39.587 1.00 94.12 272 LEU A C 1
ATOM 2225 O O . LEU A 1 272 ? 4.167 -6.510 -40.292 1.00 94.12 272 LEU A O 1
ATOM 2229 N N . ALA A 1 273 ? 5.316 -6.229 -38.377 1.00 91.31 273 ALA A N 1
ATOM 2230 C CA . ALA A 1 273 ? 4.445 -5.214 -37.792 1.00 91.31 273 ALA A CA 1
ATOM 2231 C C . ALA A 1 273 ? 4.759 -3.781 -38.278 1.00 91.31 273 ALA A C 1
ATOM 2233 O O . ALA A 1 273 ? 4.159 -2.821 -37.791 1.00 91.31 273 ALA A O 1
ATOM 2234 N N . GLY A 1 274 ? 5.670 -3.621 -39.245 1.00 94.38 274 GLY A N 1
ATOM 2235 C CA . GLY A 1 274 ? 6.009 -2.341 -39.867 1.00 94.38 274 GLY A CA 1
ATOM 2236 C C . GLY A 1 274 ? 7.034 -1.508 -39.099 1.00 94.38 274 GLY A C 1
ATOM 2237 O O . GLY A 1 274 ? 7.145 -0.308 -39.353 1.00 94.38 274 GLY A O 1
ATOM 2238 N N . TRP A 1 275 ? 7.770 -2.111 -38.165 1.00 96.25 275 TRP A N 1
ATOM 2239 C CA . TRP A 1 275 ? 8.803 -1.429 -37.392 1.00 96.25 275 TRP A CA 1
ATOM 2240 C C . TRP A 1 275 ? 10.174 -1.525 -38.052 1.00 96.25 275 TRP A C 1
ATOM 2242 O O . TRP A 1 275 ? 10.512 -2.508 -38.706 1.00 96.25 275 TRP A O 1
ATOM 2252 N N . ARG A 1 276 ? 10.996 -0.499 -37.834 1.00 95.38 276 ARG A N 1
ATOM 2253 C CA . ARG A 1 276 ? 12.433 -0.536 -38.113 1.00 95.38 276 ARG A CA 1
ATOM 2254 C C . ARG A 1 276 ? 13.169 -0.982 -36.863 1.00 95.38 276 ARG A C 1
ATOM 2256 O O . ARG A 1 276 ? 13.015 -0.372 -35.806 1.00 95.38 276 ARG A O 1
ATOM 2263 N N . VAL A 1 277 ? 13.981 -2.016 -37.011 1.00 95.62 277 VAL A N 1
ATOM 2264 C CA . VAL A 1 277 ? 14.698 -2.656 -35.913 1.00 95.62 277 VAL A CA 1
ATOM 2265 C C . VAL A 1 277 ? 16.189 -2.391 -36.052 1.00 95.62 277 VAL A C 1
ATOM 2267 O O . VAL A 1 277 ? 16.750 -2.534 -37.138 1.00 95.62 277 VAL A O 1
ATOM 2270 N N . TYR A 1 278 ? 16.840 -2.032 -34.948 1.00 95.38 278 TYR A N 1
ATOM 2271 C CA . TYR A 1 278 ? 18.290 -1.875 -34.890 1.00 95.38 278 TYR A CA 1
ATOM 2272 C C . TYR A 1 278 ? 18.862 -2.616 -33.683 1.00 95.38 278 TYR A C 1
ATOM 2274 O O . TYR A 1 278 ? 18.295 -2.607 -32.596 1.00 95.38 278 TYR A O 1
ATOM 2282 N N . SER A 1 279 ? 20.014 -3.257 -33.860 1.00 95.31 279 SER A N 1
ATOM 2283 C CA . SER A 1 279 ? 20.729 -3.890 -32.750 1.00 95.31 279 SER A CA 1
ATOM 2284 C C . SER A 1 279 ? 21.374 -2.826 -31.866 1.00 95.31 279 SER A C 1
ATOM 2286 O O . SER A 1 279 ? 22.178 -2.028 -32.357 1.00 95.31 279 SER A O 1
ATOM 2288 N N . LEU A 1 280 ? 21.132 -2.877 -30.555 1.00 92.75 280 LEU A N 1
ATOM 2289 C CA . LEU A 1 280 ? 21.774 -1.989 -29.583 1.00 92.75 280 LEU A CA 1
ATOM 2290 C C . LEU A 1 280 ? 23.298 -2.049 -29.646 1.00 92.75 280 LEU A C 1
ATOM 2292 O O . LEU A 1 280 ? 23.952 -1.025 -29.494 1.00 92.75 280 LEU A O 1
ATOM 2296 N N . ALA A 1 281 ? 23.881 -3.213 -29.946 1.00 91.81 281 ALA A N 1
ATOM 2297 C CA . ALA A 1 281 ? 25.329 -3.324 -30.104 1.00 91.81 281 ALA A CA 1
ATOM 2298 C C . ALA A 1 281 ? 25.867 -2.444 -31.248 1.00 91.81 281 ALA A C 1
ATOM 2300 O O . ALA A 1 281 ? 26.954 -1.892 -31.126 1.00 91.81 281 ALA A O 1
ATOM 2301 N N . ALA A 1 282 ? 25.109 -2.291 -32.340 1.00 90.88 282 ALA A N 1
ATOM 2302 C CA . ALA A 1 282 ? 25.508 -1.455 -33.473 1.00 90.88 282 ALA A CA 1
ATOM 2303 C C . ALA A 1 282 ? 25.252 0.033 -33.193 1.00 90.88 282 ALA A C 1
ATOM 2305 O O . ALA A 1 282 ? 26.067 0.880 -33.551 1.00 90.88 282 ALA A O 1
ATOM 2306 N N . VAL A 1 283 ? 24.146 0.343 -32.508 1.00 91.88 283 VAL A N 1
ATOM 2307 C CA . VAL A 1 283 ? 23.815 1.714 -32.100 1.00 91.88 283 VAL A CA 1
ATOM 2308 C C . VAL A 1 283 ? 24.826 2.244 -31.085 1.00 91.88 283 VAL A C 1
ATOM 2310 O O . VAL A 1 283 ? 25.262 3.380 -31.209 1.00 91.88 283 VAL A O 1
ATOM 2313 N N . LEU A 1 284 ? 25.244 1.430 -30.114 1.00 91.19 284 LEU A N 1
ATOM 2314 C CA . LEU A 1 284 ? 26.246 1.816 -29.116 1.00 91.19 284 LEU A CA 1
ATOM 2315 C C . LEU A 1 284 ? 27.650 1.984 -29.709 1.00 91.19 284 LEU A C 1
ATOM 2317 O O . LEU A 1 284 ? 28.406 2.821 -29.222 1.00 91.19 284 LEU A O 1
ATOM 2321 N N . ASP A 1 285 ? 28.000 1.215 -30.744 1.00 90.75 285 ASP A N 1
ATOM 2322 C CA . ASP A 1 285 ? 29.293 1.334 -31.432 1.00 90.75 285 ASP A CA 1
ATOM 2323 C C . ASP A 1 285 ? 29.390 2.637 -32.242 1.00 90.75 285 ASP A C 1
ATOM 2325 O O . ASP A 1 285 ? 30.442 3.278 -32.271 1.00 90.75 285 ASP A O 1
ATOM 2329 N N . ASN A 1 286 ? 28.281 3.074 -32.854 1.00 89.31 286 ASN A N 1
ATOM 2330 C CA . ASN A 1 286 ? 28.246 4.303 -33.647 1.00 89.31 286 ASN A CA 1
ATOM 2331 C C . ASN A 1 286 ? 26.930 5.101 -33.506 1.00 89.31 286 ASN A C 1
ATOM 2333 O O . ASN A 1 286 ? 26.174 5.206 -34.477 1.00 89.31 286 ASN A O 1
ATOM 2337 N N . PRO A 1 287 ? 26.656 5.736 -32.347 1.00 86.25 287 PRO A N 1
ATOM 2338 C CA . PRO A 1 287 ? 25.384 6.426 -32.104 1.00 86.25 287 PRO A CA 1
ATOM 2339 C C . PRO A 1 287 ? 25.067 7.510 -33.141 1.00 86.25 287 PRO A C 1
ATOM 2341 O O . PRO A 1 287 ? 23.917 7.675 -33.547 1.00 86.25 287 PRO A O 1
ATOM 2344 N N . ALA A 1 288 ? 26.099 8.211 -33.625 1.00 84.62 288 ALA A N 1
ATOM 2345 C CA . ALA A 1 288 ? 25.986 9.329 -34.560 1.00 84.62 288 ALA A CA 1
ATOM 2346 C C . ALA A 1 288 ? 25.340 8.960 -35.908 1.00 84.62 288 ALA A C 1
ATOM 2348 O O . ALA A 1 288 ? 24.742 9.822 -36.548 1.00 84.62 288 ALA A O 1
ATOM 2349 N N . GLU A 1 289 ? 25.438 7.700 -36.340 1.00 87.25 289 GLU A N 1
ATOM 2350 C CA . GLU A 1 289 ? 24.798 7.216 -37.571 1.00 87.25 289 GLU A CA 1
ATOM 2351 C C . GLU A 1 289 ? 23.275 7.119 -37.436 1.00 87.25 289 GLU A C 1
ATOM 2353 O O . GLU A 1 289 ? 22.546 7.298 -38.412 1.00 87.25 289 GLU A O 1
ATOM 2358 N N . TYR A 1 290 ? 22.793 6.898 -36.214 1.00 85.50 290 TYR A N 1
ATOM 2359 C CA . TYR A 1 290 ? 21.382 6.676 -35.932 1.00 85.50 290 TYR A CA 1
ATOM 2360 C C . TYR A 1 290 ? 20.659 7.972 -35.569 1.00 85.50 290 TYR A C 1
ATOM 2362 O O . TYR A 1 290 ? 19.480 8.088 -35.879 1.00 85.50 290 TYR A O 1
ATOM 2370 N N . ILE A 1 291 ? 21.347 8.985 -35.025 1.00 85.19 291 ILE A N 1
ATOM 2371 C CA . ILE A 1 291 ? 20.755 10.288 -34.654 1.00 85.19 291 ILE A CA 1
ATOM 2372 C C . ILE A 1 291 ? 19.892 10.940 -35.757 1.00 85.19 291 ILE A C 1
ATOM 2374 O O . ILE A 1 291 ? 18.800 11.418 -35.436 1.00 85.19 291 ILE A O 1
ATOM 2378 N N . PRO A 1 292 ? 20.280 10.951 -37.051 1.00 84.25 292 PRO A N 1
ATOM 2379 C CA . PRO A 1 292 ? 19.477 11.582 -38.102 1.00 84.25 292 PRO A CA 1
ATOM 2380 C C . PRO A 1 292 ? 18.129 10.898 -38.381 1.00 84.25 292 PRO A C 1
ATOM 2382 O O . PRO A 1 292 ? 17.292 11.476 -39.079 1.00 84.25 292 PRO A O 1
ATOM 2385 N N . LEU A 1 293 ? 17.896 9.682 -37.869 1.00 80.19 293 LEU A N 1
ATOM 2386 C CA . LEU A 1 293 ? 16.715 8.877 -38.198 1.00 80.19 293 LEU A CA 1
ATOM 2387 C C . LEU A 1 293 ? 15.389 9.513 -37.752 1.00 80.19 293 LEU A C 1
ATOM 2389 O O . LEU A 1 293 ? 14.365 9.244 -38.381 1.00 80.19 293 LEU A O 1
ATOM 2393 N N . VAL A 1 294 ? 15.398 10.377 -36.731 1.00 72.81 294 VAL A N 1
ATOM 2394 C CA . VAL A 1 294 ? 14.207 11.125 -36.276 1.00 72.81 294 VAL A CA 1
ATOM 2395 C C . VAL A 1 294 ? 13.877 12.306 -37.187 1.00 72.81 294 VAL A C 1
ATOM 2397 O O . VAL A 1 294 ? 12.707 12.619 -37.397 1.00 72.81 294 VAL A O 1
ATOM 2400 N N . HIS A 1 295 ? 14.880 12.927 -37.805 1.00 63.53 295 HIS A N 1
ATOM 2401 C CA . HIS A 1 295 ? 14.680 14.089 -38.677 1.00 63.53 295 HIS A CA 1
ATOM 2402 C C . HIS A 1 295 ? 14.329 13.716 -40.127 1.00 63.53 295 HIS A C 1
ATOM 2404 O O . HIS A 1 295 ? 13.881 14.569 -40.889 1.00 63.53 295 HIS A O 1
ATOM 2410 N N . GLY A 1 296 ? 14.497 12.448 -40.517 1.00 54.47 296 GLY A N 1
ATOM 2411 C CA . GLY A 1 296 ? 14.189 11.944 -41.862 1.00 54.47 296 GLY A CA 1
ATOM 2412 C C . GLY A 1 296 ? 12.730 11.531 -42.106 1.00 54.47 296 GLY A C 1
ATOM 2413 O O . GLY A 1 296 ? 12.422 11.075 -43.203 1.00 54.47 296 GLY A O 1
ATOM 2414 N N . LEU A 1 297 ? 11.843 11.648 -41.110 1.00 51.94 297 LEU A N 1
ATOM 2415 C CA . LEU A 1 297 ? 10.456 11.142 -41.163 1.00 51.94 297 LEU A CA 1
ATOM 2416 C C . LEU A 1 297 ? 9.390 12.238 -41.330 1.00 51.94 297 LEU A C 1
ATOM 2418 O O . LEU A 1 297 ? 8.203 11.935 -41.399 1.00 51.94 297 LEU A O 1
ATOM 2422 N N . GLY A 1 298 ? 9.810 13.502 -41.412 1.00 40.22 298 GLY A N 1
ATOM 2423 C CA . GLY A 1 298 ? 8.955 14.641 -41.746 1.00 40.22 298 GLY A CA 1
ATOM 2424 C C . GLY A 1 298 ? 9.113 15.044 -43.211 1.00 40.22 298 GLY A C 1
ATOM 2425 O O . GLY A 1 298 ? 9.745 16.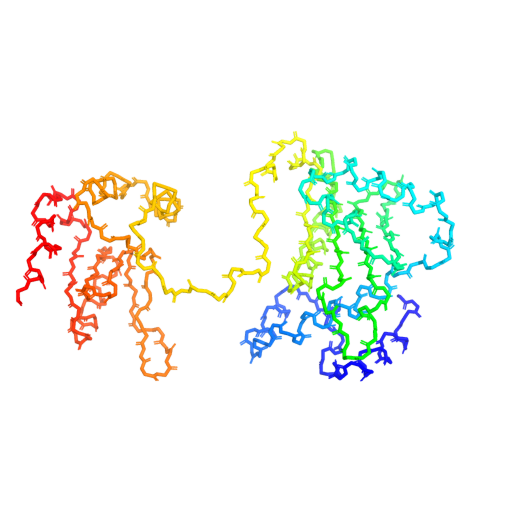061 -43.497 1.00 40.22 298 GLY A O 1
ATOM 2426 N N . GLY A 1 299 ? 8.573 14.239 -44.128 1.00 30.70 299 GLY A N 1
ATOM 2427 C CA . GLY A 1 299 ? 8.515 14.510 -45.568 1.00 30.70 299 GLY A CA 1
ATOM 2428 C C . GLY A 1 299 ? 7.256 13.935 -46.190 1.00 30.70 299 GLY A C 1
ATOM 2429 O O . GLY A 1 299 ? 6.994 12.740 -45.942 1.00 30.70 299 GLY A O 1
#

=== Feature glossary ===
A reading guide for the features in this record.

Start from the sequence.

  · Sequence gives the chain of amino acids in standard one-letter code (A=alanine, C=cysteine, …, Y=tyrosine), read N→C. It is the only feature that is directly encoded by the gene; all structural features are derived from the folded form of this sequence.

Fold it, and you get atomic coordinates and the backbone conformation that goes with them.

  · The mmCIF table is the protein's shape written out atom by atom. For each backbone N, Cα, C, and carbonyl O, it records an (x, y, z) coordinate triple in Å plus the residue type, chain letter, and residue number.

  · Backbone dihedral angles. Every residue except chain termini has a φ (preceding-C → N → Cα → C) and a ψ (N → Cα → C → next-N). They are reported in degrees following the IUPAC sign convention. Secondary structure is essentially a statement about which (φ, ψ) basin each residue occupies.

  · DSSP 8-state secondary structure assigns each residue one of H (α-helix), G (3₁₀-helix), I (π-helix), E (extended β-strand), B (isolated β-bridge), T (hydrogen-bonded turn), S (bend), or '-' (coil). The assignment is computed from backbone hydrogen-bond geometry via the Kabsch–Sander algorithm.

  · P-SEA three-state annotation labels each residue as helix, strand, or coil based purely on the geometry of the Cα trace. It serves as a fallback when the full backbone (and thus DSSP) is unavailable.

Summarize the fold with a handful of shape descriptors and a per-residue structural alphabet.

  · Radius of gyration (Rg) is the root-mean-square distance of Cα atoms from their centroid — a single number for overall size and compactness. A globular domain of N residues has Rg ≈ 2.2·N^0.38 Å; an extended or disordered chain has a much larger Rg. The Cα contact count is the number of residue pairs whose Cα atoms are within 8 Å and are more than four positions apart in sequence — a standard proxy for tertiary packing density. The bounding box is the smallest axis-aligned box enclosing all Cα atoms.

  · Foldseek's 3Di representation compresses backbone geometry into a per-residue letter drawn from a learned twenty-state alphabet. It captures the tertiary interaction pattern around each residue — which residues are packed against it in space, regardless of where they are in sequence.

  · Accessible surface area quantifies burial. A residue with SASA near zero is packed into the hydrophobic core; one with SASA >100 Å² sits on the surface. Computed here via the Shrake–Rupley numerical algorithm with a 1.4 Å probe.

Ask how reliable the model is.

  · For AlphaFold models, the B-factor field carries pLDDT — the model's own estimate of local accuracy on a 0–100 scale. Regions with pLDDT<50 should be treated as essentially unmodeled; they often correspond to intrinsically disordered segments.

  · For experimental (PDB) structures, the B-factor (temperature factor) quantifies the positional spread of each atom in the crystal — a combination of thermal vibration and static disorder — in units of Å². High B-factors mark flexible loops or poorly resolved regions; low B-factors mark the rigid, well-ordered core.

  · PAE(i, j) answers: if I align the predicted and true structures on residue i, how far off (in Å) do I expect residue j to be? A block-diagonal PAE matrix with low values on the blocks and high values off-diagonal is the signature of a multi-domain protein with confidently predicted domains but uncertain inter-domain orientation.

Place it in context: what it resembles, what it is annotated as, and how it looks.

  · Structural nearest neighbors (via Foldseek easy-search vs the PDB). Reported per hit: target PDB id, E-value, and alignment TM-score. A TM-score above ~0.5 is the conventional threshold for 'same fold'.

  · Functional annotations link the protein to curated databases. InterPro entries identify conserved domains and families by matching the sequence against member-database signatures (Pfam, PROSITE, CDD, …). Gene Ontology (GO) terms describe molecular function, biological process, and cellular component in a controlled vocabulary. CATH places the structure in a hierarchical fold classification (Class/Architecture/Topology/Homologous-superfamily). The organism is the source species.

  · Plot images: a contact map (which residues are close in 3D, as an N×N binary image), a Ramachandran scatter (backbone torsion angles, revealing secondary-structure composition at a glance), and — for AlphaFold structures — a PAE heatmap (pairwise prediction confidence).

  · Structure images are PyMOL renders from six orthogonal camera directions. Cartoon representation draws helices as coils and strands as arrows; sticks shows the backbone as bonds; surface shows the solvent-excluded envelope. Rainbow coloring maps sequence position to hue (blue→red, N→C); chain coloring assigns a distinct color per polypeptide.